Protein AF-A0A7C4AFI0-F1 (afdb_monomer)

Sequence (279 aa):
EKWFTTGGLVTHLEPVAQWHWVRAGLHGDWQYNREARSGARTGEPIDPARFVIREVARPVDEIALVIHVRRNACQRDWDAFVETYGVPAMFVIGPAGATAEVEEELAAQLEAVVGNSRGYLPYGTELVSVPVTARGVNPFRTYLKALDEQLVLAGTGGKLSVLAEPGVGQQAGLVHWQVWREIMQAEALLISEVMQEQFDAPLLAAEFPEQPVWAYFALCGREETDVGAVVEQATALSRAGYRIEAAQLSEKTGYRLAAAPAPGHTGGVGPEQPGTHQA

Radius of gyration: 38.91 Å; Cα contacts (8 Å, |Δi|>4): 223; chains: 1; bounding box: 74×29×156 Å

Structure (mmCIF, N/CA/C/O backbone):
data_AF-A0A7C4AFI0-F1
#
_entry.id   AF-A0A7C4AFI0-F1
#
loop_
_atom_site.group_PDB
_atom_site.id
_atom_site.type_symbol
_atom_site.label_atom_id
_atom_site.label_alt_id
_atom_site.label_comp_id
_atom_site.label_asym_id
_atom_site.label_entity_id
_atom_site.label_seq_id
_atom_site.pdbx_PDB_ins_code
_atom_site.Cartn_x
_atom_site.Cartn_y
_atom_site.Cartn_z
_atom_site.occupancy
_atom_site.B_iso_or_equiv
_atom_site.auth_seq_id
_atom_site.auth_comp_id
_atom_site.auth_asym_id
_atom_site.auth_atom_id
_atom_site.pdbx_PDB_model_num
ATOM 1 N N . GLU A 1 1 ? -19.590 -8.305 4.224 1.00 93.19 1 GLU A N 1
ATOM 2 C CA . GLU A 1 1 ? -21.038 -8.509 4.419 1.00 93.19 1 GLU A CA 1
ATOM 3 C C . GLU A 1 1 ? -21.271 -9.212 5.743 1.00 93.19 1 GLU A C 1
ATOM 5 O O . GLU A 1 1 ? -20.535 -10.136 6.060 1.00 93.19 1 GLU A O 1
ATOM 10 N N . LYS A 1 2 ? -22.264 -8.772 6.510 1.00 95.19 2 LYS A N 1
ATOM 11 C CA . LYS A 1 2 ? -22.692 -9.381 7.766 1.00 95.19 2 LYS A CA 1
ATOM 12 C C . LYS A 1 2 ? -23.730 -10.457 7.473 1.00 95.19 2 LYS A C 1
ATOM 14 O O . LYS A 1 2 ? -24.746 -10.187 6.830 1.00 95.19 2 LYS A O 1
ATOM 19 N N . TRP A 1 3 ? -23.474 -11.658 7.968 1.00 94.19 3 TRP A N 1
ATOM 20 C CA . TRP A 1 3 ? -24.398 -12.784 7.902 1.00 94.19 3 TRP A CA 1
ATOM 21 C C . TRP A 1 3 ? -25.060 -12.973 9.256 1.00 94.19 3 TRP A C 1
ATOM 23 O O . TRP A 1 3 ? -24.374 -12.989 10.274 1.00 94.19 3 TRP A O 1
ATOM 33 N N . PHE A 1 4 ? -26.383 -13.113 9.266 1.00 91.69 4 PHE A N 1
ATOM 34 C CA . PHE A 1 4 ? -27.177 -13.154 10.489 1.00 91.69 4 PHE A CA 1
ATOM 35 C C . PHE A 1 4 ? -27.797 -14.537 10.698 1.00 91.69 4 PHE A C 1
ATOM 37 O O . PHE A 1 4 ? -28.231 -15.192 9.749 1.00 91.69 4 PHE A O 1
ATOM 44 N N . THR A 1 5 ? -27.886 -14.961 11.955 1.00 89.69 5 THR A N 1
ATOM 45 C CA . THR A 1 5 ? -28.769 -16.056 12.374 1.00 89.69 5 THR A CA 1
ATOM 46 C C . THR A 1 5 ? -30.240 -15.666 12.218 1.00 89.69 5 THR A C 1
ATOM 48 O O . THR A 1 5 ? -30.587 -14.487 12.152 1.00 89.69 5 THR A O 1
ATOM 51 N N . THR A 1 6 ? -31.136 -16.654 12.298 1.00 83.50 6 THR A N 1
ATOM 52 C CA . THR A 1 6 ? -32.587 -16.427 12.421 1.00 83.50 6 THR A CA 1
ATOM 53 C C . THR A 1 6 ? -32.955 -15.547 13.627 1.00 83.50 6 THR A C 1
ATOM 55 O O . THR A 1 6 ? -33.996 -14.901 13.609 1.00 83.50 6 THR A O 1
ATOM 58 N N . GLY A 1 7 ? -32.107 -15.505 14.663 1.00 79.94 7 GLY A N 1
ATOM 59 C CA . GLY A 1 7 ? -32.281 -14.672 15.857 1.00 79.94 7 GLY A CA 1
ATOM 60 C C . GLY A 1 7 ? -31.675 -13.268 15.759 1.00 79.94 7 GLY A C 1
ATOM 61 O O . GLY A 1 7 ? -31.655 -12.567 16.761 1.00 79.94 7 GLY A O 1
ATOM 62 N N . GLY A 1 8 ? -31.153 -12.855 14.598 1.00 81.94 8 GLY A N 1
ATOM 63 C CA . GLY A 1 8 ? -30.614 -11.503 14.393 1.00 81.94 8 GLY A CA 1
ATOM 64 C C . GLY A 1 8 ? -29.171 -11.287 14.864 1.00 81.94 8 GLY A C 1
ATOM 65 O O . GLY A 1 8 ? -28.630 -10.203 14.673 1.00 81.94 8 GLY A O 1
ATOM 66 N N . LEU A 1 9 ? -28.507 -12.309 15.415 1.00 86.81 9 LEU A N 1
ATOM 67 C CA . LEU A 1 9 ? -27.081 -12.244 15.759 1.00 86.81 9 LEU A CA 1
ATOM 68 C C . LEU A 1 9 ? -26.200 -12.420 14.521 1.00 86.81 9 LEU A C 1
ATOM 70 O O . LEU A 1 9 ? -26.468 -13.312 13.713 1.00 86.81 9 LEU A O 1
ATOM 74 N N . VAL A 1 10 ? -25.127 -11.631 14.402 1.00 90.94 10 VAL A N 1
ATOM 75 C CA . VAL A 1 10 ? -24.133 -11.788 13.327 1.00 90.94 10 VAL A CA 1
ATOM 76 C C . VAL A 1 10 ? -23.256 -13.014 13.594 1.00 90.94 10 VAL A C 1
ATOM 78 O O . VAL A 1 10 ? -22.661 -13.132 14.661 1.00 90.94 10 VAL A O 1
ATOM 81 N N . THR A 1 11 ? -23.147 -13.921 12.624 1.00 92.94 11 THR A N 1
ATOM 82 C CA . THR A 1 11 ? -22.331 -15.146 12.718 1.00 92.94 11 THR A CA 1
ATOM 83 C C . THR A 1 11 ? -21.006 -15.051 11.989 1.00 92.94 11 THR A C 1
ATOM 85 O O . THR A 1 11 ? -20.066 -15.761 12.330 1.00 92.94 11 THR A O 1
ATOM 88 N N . HIS A 1 12 ? -20.958 -14.253 10.923 1.00 93.12 12 HIS A N 1
ATOM 89 C CA . HIS A 1 12 ? -19.836 -14.242 9.994 1.00 93.12 12 HIS A CA 1
ATOM 90 C C . HIS A 1 12 ? -19.747 -12.915 9.244 1.00 93.12 12 HIS A C 1
ATOM 92 O O . HIS A 1 12 ? -20.768 -12.299 8.919 1.00 93.12 12 HIS A O 1
ATOM 98 N N . LEU A 1 13 ? -18.513 -12.504 8.955 1.00 93.94 13 LEU A N 1
ATOM 99 C CA . LEU A 1 13 ? -18.198 -11.377 8.089 1.00 93.94 13 LEU A CA 1
ATOM 100 C C . LEU A 1 13 ? -17.550 -11.910 6.811 1.00 93.94 13 LEU A C 1
ATOM 102 O O . LEU A 1 13 ? -16.384 -12.290 6.814 1.00 93.94 13 LEU A O 1
ATOM 106 N N . GLU A 1 14 ? -18.305 -11.912 5.715 1.00 94.81 14 GLU A N 1
ATOM 107 C CA . GLU A 1 14 ? -17.817 -12.360 4.409 1.00 94.81 14 GLU A CA 1
ATOM 108 C C . GLU A 1 14 ? -17.155 -11.191 3.660 1.00 94.81 14 GLU A C 1
ATOM 110 O O . GLU A 1 14 ? -17.816 -10.163 3.438 1.00 94.81 14 GLU A O 1
ATOM 115 N N . PRO A 1 15 ? -15.875 -11.290 3.261 1.00 94.81 15 PRO A N 1
ATOM 116 C CA . PRO A 1 15 ? -15.246 -10.289 2.410 1.00 94.81 15 PRO A CA 1
ATOM 117 C C . PRO A 1 15 ? -15.942 -10.212 1.050 1.00 94.81 15 PRO A C 1
ATOM 119 O O . PRO A 1 15 ? -16.099 -11.209 0.354 1.00 94.81 15 PRO A O 1
ATOM 122 N N . VAL A 1 16 ? -16.327 -9.004 0.639 1.00 93.62 16 VAL A N 1
ATOM 123 C CA . VAL A 1 16 ? -16.917 -8.772 -0.685 1.00 93.62 16 VAL A CA 1
ATOM 124 C C . VAL A 1 16 ? -15.856 -8.155 -1.580 1.00 93.62 16 VAL A C 1
ATOM 126 O O . VAL A 1 16 ? -15.303 -7.104 -1.250 1.00 93.62 16 VAL A O 1
ATOM 129 N N . ALA A 1 17 ? -15.569 -8.799 -2.709 1.00 93.88 17 ALA A N 1
ATOM 130 C CA . ALA A 1 17 ? -14.544 -8.325 -3.628 1.00 93.88 17 ALA A CA 1
ATOM 131 C C . ALA A 1 17 ? -14.887 -6.944 -4.217 1.00 93.88 17 ALA A C 1
ATOM 133 O O . ALA A 1 17 ? -16.040 -6.658 -4.548 1.00 93.88 17 ALA A O 1
ATOM 134 N N . GLN A 1 18 ? -13.865 -6.098 -4.382 1.00 90.44 18 GLN A N 1
ATOM 135 C CA . GLN A 1 18 ? -14.035 -4.684 -4.734 1.00 90.44 18 GLN A CA 1
ATOM 136 C C . GLN A 1 18 ? -14.743 -4.449 -6.075 1.00 90.44 18 GLN A C 1
ATOM 138 O O . GLN A 1 18 ? -15.491 -3.488 -6.210 1.00 90.44 18 GLN A O 1
ATOM 143 N N . TRP A 1 19 ? -14.575 -5.346 -7.051 1.00 91.88 19 TRP A N 1
ATOM 144 C CA . TRP A 1 19 ? -15.207 -5.234 -8.373 1.00 91.88 19 TRP A CA 1
ATOM 145 C C . TRP A 1 19 ? -16.736 -5.408 -8.362 1.00 91.88 19 TRP A C 1
ATOM 147 O O . TRP A 1 19 ? -17.392 -5.134 -9.368 1.00 91.88 19 TRP A O 1
ATOM 157 N N . HIS A 1 20 ? -17.317 -5.845 -7.239 1.00 94.56 20 HIS A N 1
ATOM 158 C CA . HIS A 1 20 ? -18.765 -5.867 -7.039 1.00 94.56 20 HIS A CA 1
ATOM 159 C C . HIS A 1 20 ? -19.319 -4.556 -6.472 1.00 94.56 20 HIS A C 1
ATOM 161 O O . HIS A 1 20 ? -20.534 -4.419 -6.368 1.00 94.56 20 HIS A O 1
ATOM 167 N N . TRP A 1 21 ? -18.474 -3.586 -6.123 1.00 93.00 21 TRP A N 1
ATOM 168 C CA . TRP A 1 21 ? -18.912 -2.301 -5.587 1.00 93.00 21 TRP A CA 1
ATOM 169 C C . TRP A 1 21 ? -18.919 -1.224 -6.666 1.00 93.00 21 TRP A C 1
ATOM 171 O O . TRP A 1 21 ? -17.974 -1.070 -7.437 1.00 93.00 21 TRP A O 1
ATOM 181 N N . VAL A 1 22 ? -20.002 -0.456 -6.712 1.00 93.75 22 VAL A N 1
ATOM 182 C CA . VAL A 1 22 ? -20.157 0.706 -7.588 1.00 93.75 22 VAL A CA 1
ATOM 183 C C . VAL A 1 22 ? -20.882 1.807 -6.824 1.00 93.75 22 VAL A C 1
ATOM 185 O O . VAL A 1 22 ? -21.618 1.530 -5.883 1.00 93.75 22 VAL A O 1
ATOM 188 N N . ARG A 1 23 ? -20.684 3.064 -7.211 1.00 90.12 23 ARG A N 1
ATOM 189 C CA . ARG A 1 23 ? -21.444 4.194 -6.673 1.00 90.12 23 ARG A CA 1
ATOM 190 C C . ARG A 1 23 ? -21.718 5.230 -7.752 1.00 90.12 23 ARG A C 1
ATOM 192 O O . ARG A 1 23 ? -20.924 5.401 -8.681 1.00 90.12 23 ARG A O 1
ATOM 199 N N . ALA A 1 24 ? -22.832 5.939 -7.611 1.00 87.31 24 ALA A N 1
ATOM 200 C CA . ALA A 1 24 ? -23.194 7.016 -8.519 1.00 87.31 24 ALA A CA 1
ATOM 201 C C . ALA A 1 24 ? -22.343 8.269 -8.229 1.00 87.31 24 ALA A C 1
ATOM 203 O O . ALA A 1 24 ? -22.633 9.050 -7.327 1.00 87.31 24 ALA A O 1
ATOM 204 N N . GLY A 1 25 ? -21.278 8.478 -9.005 1.00 84.19 25 GLY A N 1
ATOM 205 C CA . GLY A 1 25 ? -20.380 9.627 -8.830 1.00 84.19 25 GLY A CA 1
ATOM 206 C C . GLY A 1 25 ? -19.434 9.494 -7.627 1.00 84.19 25 GLY A C 1
ATOM 207 O O . GLY A 1 25 ? -19.130 8.393 -7.178 1.00 84.19 25 GLY A O 1
ATOM 208 N N . LEU A 1 26 ? -18.909 10.618 -7.123 1.00 80.25 26 LEU A N 1
ATOM 209 C CA . LEU A 1 26 ? -17.912 10.615 -6.037 1.00 80.25 26 LEU A CA 1
ATOM 210 C C . LEU A 1 26 ? -18.532 10.559 -4.625 1.00 80.25 26 LEU A C 1
ATOM 212 O O . LEU A 1 26 ? -17.841 10.237 -3.668 1.00 80.25 26 LEU A O 1
ATOM 216 N N . HIS A 1 27 ? -19.817 10.874 -4.482 1.00 83.50 27 HIS A N 1
ATOM 217 C CA . HIS A 1 27 ? -20.481 10.976 -3.174 1.00 83.50 27 HIS A CA 1
ATOM 218 C C . HIS A 1 27 ? -21.853 10.293 -3.145 1.00 83.50 27 HIS A C 1
ATOM 220 O O . HIS A 1 27 ? -22.636 10.542 -2.237 1.00 83.50 27 HIS A O 1
ATOM 226 N N . GLY A 1 28 ? -22.179 9.492 -4.164 1.00 88.38 28 GLY A N 1
ATOM 227 C CA . GLY A 1 28 ? -23.406 8.700 -4.158 1.00 88.38 28 GLY A CA 1
ATOM 228 C C . GLY A 1 28 ? -23.283 7.474 -3.260 1.00 88.38 28 GLY A C 1
ATOM 229 O O . GLY A 1 28 ? -22.174 7.022 -2.967 1.00 88.38 28 GLY A O 1
ATOM 230 N N . ASP A 1 29 ? -24.433 6.919 -2.889 1.00 92.06 29 ASP A N 1
ATOM 231 C CA . ASP A 1 29 ? -24.513 5.713 -2.069 1.00 92.06 29 ASP A CA 1
ATOM 232 C C . ASP A 1 29 ? -23.855 4.509 -2.754 1.00 92.06 29 ASP A C 1
ATOM 234 O O . ASP A 1 29 ? -23.861 4.375 -3.987 1.00 92.06 29 ASP A O 1
ATOM 238 N N . TRP A 1 30 ? -23.317 3.605 -1.935 1.00 93.12 30 TRP A N 1
ATOM 239 C CA . TRP A 1 30 ? -22.793 2.332 -2.409 1.00 93.12 30 TRP A CA 1
ATOM 240 C C . TRP A 1 30 ? -23.907 1.448 -2.963 1.00 93.12 30 TRP A C 1
ATOM 242 O O . TRP A 1 30 ? -24.996 1.323 -2.406 1.00 93.12 30 TRP A O 1
ATOM 252 N N . GLN A 1 31 ? -23.605 0.812 -4.085 1.00 95.00 31 GLN A N 1
ATOM 253 C CA . GLN A 1 31 ? -24.487 -0.071 -4.826 1.00 95.00 31 GLN A CA 1
ATOM 254 C C . GLN A 1 31 ? -23.727 -1.344 -5.204 1.00 95.00 31 GLN A C 1
ATOM 256 O O . GLN A 1 31 ? -22.501 -1.353 -5.349 1.00 95.00 31 GLN A O 1
ATOM 261 N N . TYR A 1 32 ? -24.468 -2.430 -5.383 1.00 94.88 32 TYR A N 1
ATOM 262 C CA . TYR A 1 32 ? -23.935 -3.743 -5.695 1.00 94.88 32 TYR A CA 1
ATOM 263 C C . TYR A 1 32 ? -24.023 -4.040 -7.195 1.00 94.88 32 TYR A C 1
ATOM 265 O O . TYR A 1 32 ? -25.098 -4.089 -7.797 1.00 94.88 32 TYR A O 1
ATOM 273 N N . ASN A 1 33 ? -22.869 -4.264 -7.811 1.00 95.00 33 ASN A N 1
ATOM 274 C CA . ASN A 1 33 ? -22.701 -4.723 -9.182 1.00 95.00 33 ASN A CA 1
ATOM 275 C C . ASN A 1 33 ? -22.648 -6.259 -9.201 1.00 95.00 33 ASN A C 1
ATOM 277 O O . ASN A 1 33 ? -21.571 -6.864 -9.214 1.00 95.00 33 ASN A O 1
ATOM 281 N N . ARG A 1 34 ? -23.825 -6.901 -9.188 1.00 92.56 34 ARG A N 1
ATOM 282 C CA . ARG A 1 34 ? -23.956 -8.368 -9.092 1.00 92.56 34 ARG A CA 1
ATOM 283 C C . ARG A 1 34 ? -23.167 -9.122 -10.161 1.00 92.56 34 ARG A C 1
ATOM 285 O O . ARG A 1 34 ? -22.563 -10.146 -9.870 1.00 92.56 34 ARG A O 1
ATOM 292 N N . GLU A 1 35 ? -23.140 -8.601 -11.380 1.00 92.88 35 GLU A N 1
ATOM 293 C CA . GLU A 1 35 ? -22.465 -9.236 -12.515 1.00 92.88 35 GLU A CA 1
ATOM 294 C C . GLU A 1 35 ? -21.000 -8.801 -12.683 1.00 92.88 35 GLU A C 1
ATOM 296 O O . GLU A 1 35 ? -20.356 -9.214 -13.643 1.00 92.88 35 GLU A O 1
ATOM 301 N N . ALA A 1 36 ? -20.472 -7.952 -11.791 1.00 92.75 36 ALA A N 1
ATOM 302 C CA . ALA A 1 36 ? -19.120 -7.394 -11.886 1.00 92.75 36 ALA A CA 1
ATOM 303 C C . ALA A 1 36 ? -18.814 -6.767 -13.265 1.00 92.75 36 ALA A C 1
ATOM 305 O O . ALA A 1 36 ? -17.694 -6.850 -13.776 1.00 92.75 36 ALA A O 1
ATOM 306 N N . ARG A 1 37 ? -19.814 -6.134 -13.902 1.00 92.25 37 ARG A N 1
ATOM 307 C CA . ARG A 1 37 ? -19.634 -5.508 -15.220 1.00 92.25 37 ARG A CA 1
ATOM 308 C C . ARG A 1 37 ? -18.629 -4.366 -15.120 1.00 92.25 37 ARG A C 1
ATOM 310 O O . ARG A 1 37 ? -18.848 -3.412 -14.370 1.00 92.25 37 ARG A O 1
ATOM 317 N N . SER A 1 38 ? -17.562 -4.440 -15.909 1.00 90.25 38 SER A N 1
ATOM 318 C CA . SER A 1 38 ? -16.570 -3.368 -15.996 1.00 90.25 38 SER A CA 1
ATOM 319 C C . SER A 1 38 ? -17.202 -2.075 -16.525 1.00 90.25 38 SER A C 1
ATOM 321 O O . SER A 1 38 ? -18.030 -2.104 -17.436 1.00 90.25 38 SER A O 1
ATOM 323 N N . GLY A 1 39 ? -16.831 -0.934 -15.941 1.00 87.38 39 GLY A N 1
ATOM 324 C CA . GLY A 1 39 ? -17.343 0.384 -16.333 1.00 87.38 39 GLY A CA 1
ATOM 325 C C . GLY A 1 39 ? -18.784 0.685 -15.902 1.00 87.38 39 GLY A C 1
ATOM 326 O O . GLY A 1 39 ? -19.311 1.739 -16.267 1.00 87.38 39 GLY A O 1
ATOM 327 N N . ALA A 1 40 ? -19.425 -0.196 -15.125 1.00 90.19 40 ALA A N 1
ATOM 328 C CA . ALA A 1 40 ? -20.719 0.099 -14.521 1.00 90.19 40 ALA A CA 1
ATOM 329 C C . ALA A 1 40 ? -20.622 1.351 -13.633 1.00 90.19 40 ALA A C 1
ATOM 331 O O . ALA A 1 40 ? -19.677 1.508 -12.862 1.00 90.19 40 ALA A O 1
ATOM 332 N N . ARG A 1 41 ? -21.605 2.253 -13.752 1.00 89.12 41 ARG A N 1
ATOM 333 C CA . ARG A 1 41 ? -21.691 3.500 -12.962 1.00 89.12 41 ARG A CA 1
ATOM 334 C C . ARG A 1 41 ? -22.785 3.474 -11.898 1.00 89.12 41 ARG A C 1
ATOM 336 O O . ARG A 1 41 ? -22.852 4.375 -11.071 1.00 89.12 41 ARG A O 1
ATOM 343 N N . THR A 1 42 ? -23.644 2.465 -11.952 1.00 91.38 42 THR A N 1
ATOM 344 C CA . THR A 1 42 ? -24.754 2.235 -11.028 1.00 91.38 42 THR A CA 1
ATOM 345 C C . THR A 1 42 ? -24.973 0.733 -10.874 1.00 91.38 42 THR A C 1
ATOM 347 O O . THR A 1 42 ? -24.637 -0.034 -11.780 1.00 91.38 42 THR A O 1
ATOM 350 N N . GLY A 1 43 ? -25.564 0.319 -9.761 1.00 93.38 43 GLY A N 1
ATOM 351 C CA . GLY A 1 43 ? -25.899 -1.065 -9.439 1.00 93.38 43 GLY A CA 1
ATOM 352 C C . GLY A 1 43 ? -27.177 -1.164 -8.608 1.00 93.38 43 GLY A C 1
ATOM 353 O O . GLY A 1 43 ? -27.973 -0.227 -8.548 1.00 93.38 43 GLY A O 1
ATOM 354 N N . GLU A 1 44 ? -27.371 -2.309 -7.965 1.00 94.69 44 GLU A N 1
ATOM 355 C CA . GLU A 1 44 ? -28.494 -2.545 -7.055 1.00 94.69 44 GLU A CA 1
ATOM 356 C C . GLU A 1 44 ? -28.262 -1.800 -5.726 1.00 94.69 44 GLU A C 1
ATOM 358 O O . GLU A 1 44 ? -27.160 -1.884 -5.182 1.00 94.69 44 GLU A O 1
ATOM 363 N N . PRO A 1 45 ? -29.250 -1.078 -5.168 1.00 94.94 45 PRO A N 1
ATOM 364 C CA . PRO A 1 45 ? -29.122 -0.492 -3.835 1.00 94.94 45 PRO A CA 1
ATOM 365 C C . PRO A 1 45 ? -28.827 -1.560 -2.777 1.00 94.94 45 PRO A C 1
ATOM 367 O O . PRO A 1 45 ? -29.376 -2.662 -2.834 1.00 94.94 45 PRO A O 1
ATOM 370 N N . ILE A 1 46 ? -27.986 -1.224 -1.802 1.00 94.31 46 ILE A N 1
ATOM 371 C CA . ILE A 1 46 ? -27.689 -2.091 -0.657 1.00 94.31 46 ILE A CA 1
ATOM 372 C C . ILE A 1 46 ? -28.308 -1.533 0.619 1.00 94.31 46 ILE A C 1
ATOM 374 O O . ILE A 1 46 ? -28.577 -0.340 0.715 1.00 94.31 46 ILE A O 1
ATOM 378 N N . ASP A 1 47 ? -28.469 -2.396 1.618 1.00 93.00 47 ASP A N 1
ATOM 379 C CA . ASP A 1 47 ? -28.694 -1.980 3.000 1.00 93.00 47 ASP A CA 1
ATOM 380 C C . ASP A 1 47 ? -27.337 -1.821 3.711 1.00 93.00 47 ASP A C 1
ATOM 382 O O . ASP A 1 47 ? -26.680 -2.837 3.964 1.00 93.00 47 ASP A O 1
ATOM 386 N N . PRO A 1 48 ? -26.898 -0.593 4.053 1.00 90.19 48 PRO A N 1
ATOM 387 C CA . PRO A 1 48 ? -25.619 -0.367 4.722 1.00 90.19 48 PRO A CA 1
ATOM 388 C C . PRO A 1 48 ? -25.490 -1.110 6.055 1.00 90.19 48 PRO A C 1
ATOM 390 O O . PRO A 1 48 ? -24.387 -1.515 6.419 1.00 90.19 48 PRO A O 1
ATOM 393 N N . ALA A 1 49 ? -26.598 -1.375 6.759 1.00 91.12 49 ALA A N 1
ATOM 394 C CA . ALA A 1 49 ? -26.570 -2.087 8.035 1.00 91.12 49 ALA A CA 1
ATOM 395 C C . ALA A 1 49 ? -26.040 -3.522 7.887 1.00 91.12 49 ALA A C 1
ATOM 397 O O . ALA A 1 49 ? -25.467 -4.069 8.833 1.00 91.12 49 ALA A O 1
ATOM 398 N N . ARG A 1 50 ? -26.151 -4.117 6.691 1.00 93.06 50 ARG A N 1
ATOM 399 C CA . ARG A 1 50 ? -25.617 -5.446 6.365 1.00 93.06 50 ARG A CA 1
ATOM 400 C C . ARG A 1 50 ? -24.140 -5.451 5.993 1.00 93.06 50 ARG A C 1
ATOM 402 O O . ARG A 1 50 ? -23.589 -6.521 5.743 1.00 93.06 50 ARG A O 1
ATOM 409 N N . PHE A 1 51 ? -23.468 -4.308 5.948 1.00 94.69 51 PHE A N 1
ATOM 410 C CA . PHE A 1 51 ? -22.070 -4.235 5.543 1.00 94.69 51 PHE A CA 1
ATOM 411 C C . PHE A 1 51 ? -21.225 -3.521 6.590 1.00 94.69 51 PHE A C 1
ATOM 413 O O . PHE A 1 51 ? -21.721 -2.826 7.470 1.00 94.69 51 PHE A O 1
ATOM 420 N N . VAL A 1 52 ? -19.927 -3.789 6.518 1.00 95.00 52 VAL A N 1
ATOM 421 C CA . VAL A 1 52 ? -18.897 -2.961 7.133 1.00 95.00 52 VAL A CA 1
ATOM 422 C C . VAL A 1 52 ? -18.105 -2.418 5.956 1.00 95.00 52 VAL A C 1
ATOM 424 O O . VAL A 1 52 ? -17.561 -3.201 5.173 1.00 95.00 52 VAL A O 1
ATOM 427 N N . ILE A 1 53 ? -18.131 -1.105 5.776 1.00 93.69 53 ILE A N 1
ATOM 428 C CA . ILE A 1 53 ? -17.571 -0.412 4.622 1.00 93.69 53 ILE A CA 1
ATOM 429 C C . ILE A 1 53 ? -16.496 0.538 5.129 1.00 93.69 53 ILE A C 1
ATOM 431 O O . ILE A 1 53 ? -16.774 1.487 5.859 1.00 93.69 53 ILE A O 1
ATOM 435 N N . ARG A 1 54 ? -15.255 0.281 4.711 1.00 92.06 54 ARG A N 1
ATOM 436 C CA . ARG A 1 54 ? -14.133 1.192 4.919 1.00 92.06 54 ARG A CA 1
ATOM 437 C C . ARG A 1 54 ? -13.883 1.968 3.636 1.00 92.06 54 ARG A C 1
ATOM 439 O O . ARG A 1 54 ? -13.448 1.392 2.640 1.00 92.06 54 ARG A O 1
ATOM 446 N N . GLU A 1 55 ? -14.096 3.275 3.683 1.00 90.00 55 GLU A N 1
ATOM 447 C CA . GLU A 1 55 ? -13.698 4.167 2.600 1.00 90.00 55 GLU A CA 1
ATOM 448 C C . GLU A 1 55 ? -12.263 4.653 2.797 1.00 90.00 55 GLU A C 1
ATOM 450 O O . GLU A 1 55 ? -11.865 5.068 3.885 1.00 90.00 55 GLU A O 1
ATOM 455 N N . VAL A 1 56 ? -11.474 4.614 1.724 1.00 88.19 56 VAL A N 1
ATOM 456 C CA . VAL A 1 56 ? -10.102 5.126 1.707 1.00 88.19 56 VAL A CA 1
ATOM 457 C C . VAL A 1 56 ? -10.057 6.278 0.715 1.00 88.19 56 VAL A C 1
ATOM 459 O O . VAL A 1 56 ? -10.128 6.067 -0.491 1.00 88.19 56 VAL A O 1
ATOM 462 N N . ALA A 1 57 ? -9.950 7.508 1.220 1.00 82.25 57 ALA A N 1
ATOM 463 C CA . ALA A 1 57 ? -10.031 8.711 0.389 1.00 82.25 57 ALA A CA 1
ATOM 464 C C . ALA A 1 57 ? -8.887 8.837 -0.634 1.00 82.25 57 ALA A C 1
ATOM 466 O O . ALA A 1 57 ? -9.055 9.475 -1.667 1.00 82.25 57 ALA A O 1
ATOM 467 N N . ARG A 1 58 ? -7.715 8.269 -0.326 1.00 83.44 58 ARG A N 1
ATOM 468 C CA . ARG A 1 58 ? -6.509 8.313 -1.166 1.00 83.44 58 ARG A CA 1
ATOM 469 C C . ARG A 1 58 ? -5.859 6.929 -1.199 1.00 83.44 58 ARG A C 1
ATOM 471 O O . ARG A 1 58 ? -4.921 6.692 -0.436 1.00 83.44 58 ARG A O 1
ATOM 478 N N . PRO A 1 59 ? -6.394 5.987 -1.991 1.00 86.94 59 PRO A N 1
ATOM 479 C CA . PRO A 1 59 ? -5.823 4.653 -2.086 1.00 86.94 59 PRO A CA 1
ATOM 480 C C . PRO A 1 59 ? -4.451 4.717 -2.763 1.00 86.94 59 PRO A C 1
ATOM 482 O O . PRO A 1 59 ? -4.248 5.465 -3.720 1.00 86.94 59 PRO A O 1
ATOM 485 N N . VAL A 1 60 ? -3.510 3.898 -2.290 1.00 88.31 60 VAL A N 1
ATOM 486 C CA . VAL A 1 60 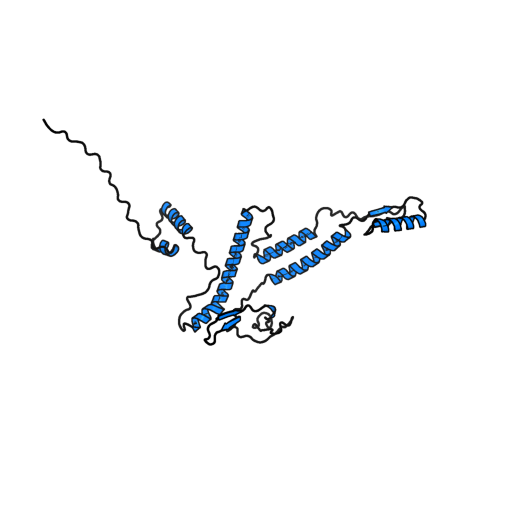? -2.158 3.821 -2.872 1.00 88.31 60 VAL A CA 1
ATOM 487 C C . VAL A 1 60 ? -2.193 3.436 -4.355 1.00 88.31 60 VAL A C 1
ATOM 489 O O . VAL A 1 60 ? -1.346 3.884 -5.127 1.00 88.31 60 VAL A O 1
ATOM 492 N N . ASP A 1 61 ? -3.217 2.684 -4.766 1.00 89.31 61 ASP A N 1
ATOM 493 C CA . ASP A 1 61 ? -3.417 2.211 -6.136 1.00 89.31 61 ASP A CA 1
ATOM 494 C C . ASP A 1 61 ? -3.525 3.349 -7.159 1.00 89.31 61 ASP A C 1
ATOM 496 O O . ASP A 1 61 ? -3.057 3.197 -8.287 1.00 89.31 61 ASP A O 1
ATOM 500 N N . GLU A 1 62 ? -4.073 4.510 -6.777 1.00 89.38 62 GLU A N 1
ATOM 501 C CA . GLU A 1 62 ? -4.178 5.675 -7.668 1.00 89.38 62 GLU A CA 1
ATOM 502 C C . GLU A 1 62 ? -2.787 6.174 -8.088 1.00 89.38 62 GLU A C 1
ATOM 504 O O . GLU A 1 62 ? -2.512 6.402 -9.269 1.00 89.38 62 GLU A O 1
ATOM 509 N N . ILE A 1 63 ? -1.874 6.275 -7.120 1.00 90.56 63 ILE A N 1
ATOM 510 C CA . ILE A 1 63 ? -0.487 6.688 -7.353 1.00 90.56 63 ILE A CA 1
ATOM 511 C C . ILE A 1 63 ? 0.289 5.553 -8.029 1.00 90.56 63 ILE A C 1
ATOM 513 O O . ILE A 1 63 ? 1.037 5.787 -8.985 1.00 90.56 63 ILE A O 1
ATOM 517 N N . ALA A 1 64 ? 0.088 4.316 -7.567 1.00 93.19 64 ALA A N 1
ATOM 518 C CA . ALA A 1 64 ? 0.771 3.140 -8.087 1.00 93.19 64 ALA A CA 1
ATOM 519 C C . ALA A 1 64 ? 0.464 2.908 -9.572 1.00 93.19 64 ALA A C 1
ATOM 521 O O . ALA A 1 64 ? 1.369 2.552 -10.324 1.00 93.19 64 ALA A O 1
ATOM 522 N N . LEU A 1 65 ? -0.764 3.180 -10.026 1.00 93.88 65 LEU A N 1
ATOM 523 C CA . LEU A 1 65 ? -1.150 3.070 -11.432 1.00 93.88 65 LEU A CA 1
ATOM 524 C C . LEU A 1 65 ? -0.327 4.008 -12.326 1.00 93.88 65 LEU A C 1
ATOM 526 O O . LEU A 1 65 ? 0.207 3.583 -13.352 1.00 93.88 65 LEU A O 1
ATOM 530 N N . VAL A 1 66 ? -0.182 5.277 -11.931 1.00 94.19 66 VAL A N 1
ATOM 531 C CA . VAL A 1 66 ? 0.603 6.264 -12.692 1.00 94.19 66 VAL A CA 1
ATOM 532 C C . VAL A 1 66 ? 2.075 5.858 -12.749 1.00 94.19 66 VAL A C 1
ATOM 534 O O . VAL A 1 66 ? 2.702 5.930 -13.811 1.00 94.19 66 VAL A O 1
ATOM 537 N N . ILE A 1 67 ? 2.625 5.400 -11.622 1.00 95.00 67 ILE A N 1
ATOM 538 C CA . ILE A 1 67 ? 4.001 4.899 -11.542 1.00 95.00 67 ILE A CA 1
ATOM 539 C C . ILE A 1 67 ? 4.175 3.668 -12.437 1.00 95.00 67 ILE A C 1
ATOM 541 O O . ILE A 1 67 ? 5.134 3.605 -13.203 1.00 95.00 67 ILE A O 1
ATOM 545 N N . HIS A 1 68 ? 3.230 2.728 -12.408 1.00 94.75 68 HIS A N 1
ATOM 546 C CA . HIS A 1 68 ? 3.265 1.506 -13.207 1.00 94.75 68 HIS A CA 1
ATOM 547 C C . HIS A 1 68 ? 3.304 1.800 -14.711 1.00 94.75 68 HIS A C 1
ATOM 549 O O . HIS A 1 68 ? 4.148 1.256 -15.424 1.00 94.75 68 HIS A O 1
ATOM 555 N N . VAL A 1 69 ? 2.454 2.712 -15.196 1.00 95.88 69 VAL A N 1
ATOM 556 C CA . VAL A 1 69 ? 2.447 3.120 -16.612 1.00 95.88 69 VAL A CA 1
ATOM 557 C C . VAL A 1 69 ? 3.796 3.721 -17.020 1.00 95.88 69 VAL A C 1
ATOM 559 O O . VAL A 1 69 ? 4.352 3.344 -18.053 1.00 95.88 69 VAL A O 1
ATOM 562 N N . ARG A 1 70 ? 4.362 4.612 -16.196 1.00 95.19 70 ARG A N 1
ATOM 563 C CA . ARG A 1 70 ? 5.680 5.224 -16.451 1.00 95.19 70 ARG A CA 1
ATOM 564 C C . ARG A 1 70 ? 6.805 4.193 -16.444 1.00 95.19 70 ARG A C 1
ATOM 566 O O . ARG A 1 70 ? 7.687 4.246 -17.296 1.00 95.19 70 ARG A O 1
ATOM 573 N N . ARG A 1 71 ? 6.755 3.248 -15.505 1.00 94.19 71 ARG A N 1
ATOM 574 C CA . ARG A 1 71 ? 7.734 2.167 -15.361 1.00 94.19 71 ARG A CA 1
ATOM 575 C C . ARG A 1 71 ? 7.732 1.260 -16.585 1.00 94.19 71 ARG A C 1
ATOM 577 O O . ARG A 1 71 ? 8.796 1.008 -17.133 1.00 94.19 71 ARG A O 1
ATOM 584 N N . ASN A 1 72 ? 6.556 0.843 -17.056 1.00 94.44 72 ASN A N 1
ATOM 585 C CA . ASN A 1 72 ? 6.432 0.010 -18.255 1.00 94.44 72 ASN A CA 1
ATOM 586 C C . ASN A 1 72 ? 6.955 0.722 -19.508 1.00 94.44 72 ASN A C 1
ATOM 588 O O . ASN A 1 72 ? 7.665 0.111 -20.303 1.00 94.44 72 ASN A O 1
ATOM 592 N N . ALA A 1 73 ? 6.640 2.011 -19.675 1.00 93.38 73 ALA A N 1
ATOM 593 C CA . ALA A 1 73 ? 7.158 2.799 -20.792 1.00 93.38 73 ALA A CA 1
ATOM 594 C C . ALA A 1 73 ? 8.692 2.908 -20.741 1.00 93.38 73 ALA A C 1
ATOM 596 O O . ALA A 1 73 ? 9.359 2.609 -21.726 1.00 93.38 73 ALA A O 1
ATOM 597 N N . CYS A 1 74 ? 9.248 3.245 -19.572 1.00 93.88 74 CYS A N 1
ATOM 598 C CA . CYS A 1 74 ? 10.695 3.318 -19.371 1.00 93.88 74 CYS A CA 1
ATOM 599 C C . CYS A 1 74 ? 11.384 1.970 -19.618 1.00 93.88 74 CYS A C 1
ATOM 601 O O . CYS A 1 74 ? 12.428 1.935 -20.259 1.00 93.88 74 CYS A O 1
ATOM 603 N N . GLN A 1 75 ? 10.800 0.864 -19.147 1.00 92.12 75 GLN A N 1
ATOM 604 C CA . GLN A 1 75 ? 11.351 -0.475 -19.350 1.00 92.12 75 GLN A CA 1
ATOM 605 C C . GLN A 1 75 ? 11.399 -0.837 -20.835 1.00 92.12 75 GLN A C 1
ATOM 607 O O . GLN A 1 75 ? 12.432 -1.284 -21.314 1.00 92.12 75 GLN A O 1
ATOM 612 N N . ARG A 1 76 ? 10.320 -0.582 -21.581 1.00 91.06 76 ARG A N 1
ATOM 613 C CA . ARG A 1 76 ? 10.290 -0.822 -23.029 1.00 91.06 76 ARG A CA 1
ATOM 614 C C . ARG A 1 76 ? 11.360 -0.007 -23.759 1.00 91.06 76 ARG A C 1
ATOM 616 O O . ARG A 1 76 ? 12.049 -0.531 -24.628 1.00 91.06 76 ARG A O 1
ATOM 623 N N . ASP A 1 77 ? 11.494 1.271 -23.415 1.00 88.81 77 ASP A N 1
ATOM 624 C CA . ASP A 1 77 ? 12.481 2.149 -24.046 1.00 88.81 77 ASP A CA 1
ATOM 625 C C . ASP A 1 77 ? 13.918 1.751 -23.644 1.00 88.81 77 ASP A C 1
ATOM 627 O O . ASP A 1 77 ? 14.844 1.853 -24.449 1.00 88.81 77 ASP A O 1
ATOM 631 N N . TRP A 1 78 ? 14.099 1.230 -22.425 1.00 89.50 78 TRP A N 1
ATOM 632 C CA . TRP A 1 78 ? 15.353 0.641 -21.963 1.00 89.50 78 TRP A CA 1
ATOM 633 C C . TRP A 1 78 ? 15.719 -0.622 -22.745 1.00 89.50 78 TRP A C 1
ATOM 635 O O . TRP A 1 78 ? 16.859 -0.747 -23.189 1.00 89.50 78 TRP A O 1
ATOM 645 N N . ASP A 1 79 ? 14.765 -1.525 -22.965 1.00 88.50 79 ASP A N 1
ATOM 646 C CA . ASP A 1 79 ? 14.986 -2.749 -23.736 1.00 88.50 79 ASP A CA 1
ATOM 647 C C . ASP A 1 79 ? 15.394 -2.410 -25.184 1.00 88.50 79 ASP A C 1
ATOM 649 O O . ASP A 1 79 ? 16.395 -2.928 -25.680 1.00 88.50 79 ASP A O 1
ATOM 653 N N . ALA A 1 80 ? 14.717 -1.444 -25.820 1.00 85.94 80 ALA A N 1
ATOM 654 C CA . ALA A 1 80 ? 15.068 -0.952 -27.157 1.00 85.94 80 ALA A CA 1
ATOM 655 C C . ALA A 1 80 ? 16.456 -0.282 -27.207 1.00 85.94 80 ALA A C 1
ATOM 657 O O . ALA A 1 80 ? 17.207 -0.439 -28.177 1.00 85.94 80 ALA A O 1
ATOM 658 N N . PHE A 1 81 ? 16.826 0.456 -26.155 1.00 83.62 81 PHE A N 1
ATOM 659 C CA . PHE A 1 81 ? 18.163 1.031 -26.024 1.00 83.62 81 PHE A CA 1
ATOM 660 C C . PHE A 1 81 ? 19.235 -0.063 -25.930 1.00 83.62 81 PHE A C 1
ATOM 662 O O . PHE A 1 81 ? 20.263 0.027 -26.605 1.00 83.62 81 PHE A O 1
ATOM 669 N N . VAL A 1 82 ? 19.003 -1.100 -25.120 1.00 82.69 82 VAL A N 1
ATOM 670 C CA . VAL A 1 82 ? 19.925 -2.235 -24.973 1.00 82.69 82 VAL A CA 1
ATOM 671 C C . VAL A 1 82 ? 20.045 -3.019 -26.281 1.00 82.69 82 VAL A C 1
ATOM 673 O O . VAL A 1 82 ? 21.152 -3.402 -26.645 1.00 82.69 82 VAL A O 1
ATOM 676 N N . GLU A 1 83 ? 18.957 -3.204 -27.024 1.00 80.25 83 GLU A N 1
ATOM 677 C CA . GLU A 1 83 ? 18.989 -3.842 -28.343 1.00 80.25 83 GLU A CA 1
ATOM 678 C C . GLU A 1 83 ? 19.818 -3.034 -29.355 1.00 80.25 83 GLU A C 1
ATOM 680 O O . GLU A 1 83 ? 20.684 -3.581 -30.036 1.00 80.25 83 GLU A O 1
ATOM 685 N N . THR A 1 84 ? 19.606 -1.718 -29.411 1.00 76.31 84 THR A N 1
ATOM 686 C CA . THR A 1 84 ? 20.241 -0.842 -30.410 1.00 76.31 84 THR A CA 1
ATOM 687 C C . THR A 1 84 ? 21.716 -0.570 -30.106 1.00 76.31 84 THR A C 1
ATOM 689 O O . THR A 1 84 ? 22.551 -0.558 -31.009 1.00 76.31 84 THR A O 1
ATOM 692 N N . TYR A 1 85 ? 22.044 -0.309 -28.839 1.00 74.00 85 TYR A N 1
ATOM 693 C CA . TYR A 1 85 ? 23.367 0.176 -28.424 1.00 74.00 85 TYR A CA 1
ATOM 694 C C . TYR A 1 85 ? 24.139 -0.809 -27.546 1.00 74.00 85 TYR A C 1
ATOM 696 O O . TYR A 1 85 ? 25.339 -0.625 -27.338 1.00 74.00 85 TYR A O 1
ATOM 704 N N . GLY A 1 86 ? 23.483 -1.837 -27.005 1.00 70.31 86 GLY A N 1
ATOM 705 C CA . GLY A 1 86 ? 24.136 -2.848 -26.173 1.00 70.31 86 GLY A CA 1
ATOM 706 C C . GLY A 1 86 ? 25.013 -3.805 -26.977 1.00 70.31 86 GLY A C 1
ATOM 707 O O . GLY A 1 86 ? 25.979 -4.342 -26.434 1.00 70.31 86 GLY A O 1
ATOM 708 N N . VAL A 1 87 ? 24.734 -3.974 -28.273 1.00 71.12 87 VAL A N 1
ATOM 709 C CA . VAL A 1 87 ? 25.579 -4.729 -29.203 1.00 71.12 87 VAL A CA 1
ATOM 710 C C . VAL A 1 87 ? 26.339 -3.746 -30.096 1.00 71.12 87 VAL A C 1
ATOM 712 O O . VAL A 1 87 ? 25.722 -3.060 -30.908 1.00 71.12 87 VAL A O 1
ATOM 715 N N . PRO A 1 88 ? 27.678 -3.662 -29.995 1.00 68.25 88 PRO A N 1
ATOM 716 C CA . PRO A 1 88 ? 28.458 -2.816 -30.888 1.00 68.25 88 PRO A CA 1
ATOM 717 C C . PRO A 1 88 ? 28.279 -3.247 -32.348 1.00 68.25 88 PRO A C 1
ATOM 719 O O . PRO A 1 88 ? 28.520 -4.414 -32.689 1.00 68.25 88 PRO A O 1
ATOM 722 N N . ALA A 1 89 ? 27.908 -2.295 -33.207 1.00 68.12 89 ALA A N 1
ATOM 723 C CA . ALA A 1 89 ? 27.956 -2.479 -34.651 1.00 68.12 89 ALA A CA 1
ATOM 724 C C . ALA A 1 89 ? 29.417 -2.665 -35.085 1.00 68.12 89 ALA A C 1
ATOM 726 O O . ALA A 1 89 ? 30.303 -1.919 -34.661 1.00 68.12 89 ALA A O 1
ATOM 727 N N . MET A 1 90 ? 29.675 -3.673 -35.915 1.00 67.69 90 MET A N 1
ATOM 728 C CA . MET A 1 90 ? 30.995 -3.929 -36.491 1.00 67.69 90 MET A CA 1
ATOM 729 C C . MET A 1 90 ? 30.895 -3.841 -38.006 1.00 67.69 90 MET A C 1
ATOM 731 O O . MET A 1 90 ? 30.048 -4.493 -38.612 1.00 67.69 90 MET A O 1
ATOM 735 N N . PHE A 1 91 ? 31.778 -3.050 -38.602 1.00 74.25 91 PHE A N 1
ATOM 736 C CA . PHE A 1 91 ? 31.869 -2.891 -40.046 1.00 74.25 91 PHE A CA 1
ATOM 737 C C . PHE A 1 91 ? 33.253 -3.308 -40.514 1.00 74.25 91 PHE A C 1
ATOM 739 O O . PHE A 1 91 ? 34.251 -2.995 -39.860 1.00 74.25 91 PHE A O 1
ATOM 746 N N . VAL A 1 92 ? 33.307 -4.001 -41.646 1.00 74.25 92 VAL A N 1
ATOM 747 C CA . VAL A 1 92 ? 34.562 -4.349 -42.316 1.00 74.25 92 VAL A CA 1
ATOM 748 C C . VAL A 1 92 ? 34.653 -3.549 -43.605 1.00 74.25 92 VAL A C 1
ATOM 750 O O . VAL A 1 92 ? 33.717 -3.541 -44.401 1.00 74.25 92 VAL A O 1
ATOM 753 N N . ILE A 1 93 ? 35.777 -2.856 -43.783 1.00 81.19 93 ILE A N 1
ATOM 754 C CA . ILE A 1 93 ? 36.068 -2.096 -44.999 1.00 81.19 93 ILE A CA 1
ATOM 755 C C . ILE A 1 93 ? 36.786 -3.021 -45.981 1.00 81.19 93 ILE A C 1
ATOM 757 O O . ILE A 1 93 ? 37.769 -3.673 -45.620 1.00 81.19 93 ILE A O 1
ATOM 761 N N . GLY A 1 94 ? 36.286 -3.059 -47.214 1.00 80.62 94 GLY A N 1
ATOM 762 C CA . GLY A 1 94 ? 36.835 -3.841 -48.313 1.00 80.62 94 GLY A CA 1
ATOM 763 C C . GLY A 1 94 ? 38.277 -3.483 -48.688 1.00 80.62 94 GLY A C 1
ATOM 764 O O . GLY A 1 94 ? 38.731 -2.365 -48.430 1.00 80.62 94 GLY A O 1
ATOM 765 N N . PRO A 1 95 ? 39.021 -4.406 -49.317 1.00 80.81 95 PRO A N 1
ATOM 766 C CA . PRO A 1 95 ? 40.370 -4.136 -49.799 1.00 80.81 95 PRO A CA 1
ATOM 767 C C . PRO A 1 95 ? 40.373 -3.188 -51.010 1.00 80.81 95 PRO A C 1
ATOM 769 O O . PRO A 1 95 ? 39.460 -3.184 -51.834 1.00 80.81 95 PRO A O 1
ATOM 772 N N . ALA A 1 96 ? 41.440 -2.394 -51.142 1.00 80.50 96 ALA A N 1
ATOM 773 C CA . ALA A 1 96 ? 41.605 -1.459 -52.253 1.00 80.50 96 ALA A CA 1
ATOM 774 C C . ALA A 1 96 ? 41.647 -2.186 -53.607 1.00 80.50 96 ALA A C 1
ATOM 776 O O . ALA A 1 96 ? 42.463 -3.087 -53.799 1.00 80.50 96 ALA A O 1
ATOM 777 N N . GLY A 1 97 ? 40.811 -1.757 -54.557 1.00 79.31 97 GLY A N 1
ATOM 778 C CA . GLY A 1 97 ? 40.777 -2.319 -55.913 1.00 79.31 97 GLY A CA 1
ATOM 779 C C . GLY A 1 97 ? 40.000 -3.634 -56.054 1.00 79.31 97 GLY A C 1
ATOM 780 O O . GLY A 1 97 ? 40.185 -4.322 -57.056 1.00 79.31 97 GLY A O 1
ATOM 781 N N . ALA A 1 98 ? 39.153 -3.988 -55.080 1.00 80.50 98 ALA A N 1
ATOM 782 C CA . ALA A 1 98 ? 38.225 -5.111 -55.205 1.00 80.50 98 ALA A CA 1
ATOM 783 C C . ALA A 1 98 ? 37.247 -4.912 -56.379 1.00 80.50 98 ALA A C 1
ATOM 785 O O . ALA A 1 98 ? 36.792 -3.800 -56.651 1.00 80.50 98 ALA A O 1
ATOM 786 N N . THR A 1 99 ? 36.922 -5.998 -57.082 1.00 82.31 99 THR A N 1
ATOM 787 C CA . THR A 1 99 ? 35.856 -6.015 -58.093 1.00 82.31 99 THR A CA 1
ATOM 788 C C . THR A 1 99 ? 34.491 -6.142 -57.418 1.00 82.31 99 THR A C 1
ATOM 790 O O . THR A 1 99 ? 34.393 -6.711 -56.334 1.00 82.31 99 THR A O 1
ATOM 793 N N . ALA A 1 100 ? 33.425 -5.673 -58.077 1.00 81.69 100 ALA A N 1
ATOM 794 C CA . ALA A 1 100 ? 32.064 -5.711 -57.526 1.00 81.69 100 ALA A CA 1
ATOM 795 C C . ALA A 1 100 ? 31.622 -7.121 -57.078 1.00 81.69 100 ALA A C 1
ATOM 797 O O . ALA A 1 100 ? 31.007 -7.267 -56.029 1.00 81.69 100 ALA A O 1
ATOM 798 N N . GLU A 1 101 ? 32.005 -8.161 -57.825 1.00 83.44 101 GLU A N 1
ATOM 799 C CA . GLU A 1 101 ? 31.718 -9.564 -57.480 1.00 83.44 101 GLU A CA 1
ATOM 800 C C . GLU A 1 101 ? 32.414 -10.011 -56.183 1.00 83.44 101 GLU A C 1
ATOM 802 O O . GLU A 1 101 ? 31.829 -10.735 -55.383 1.00 83.44 101 GLU A O 1
ATOM 807 N N . VAL A 1 102 ? 33.644 -9.544 -55.937 1.00 81.50 102 VAL A N 1
ATOM 808 C CA . VAL A 1 102 ? 34.400 -9.859 -54.712 1.00 81.50 102 VAL A CA 1
ATOM 809 C C . VAL A 1 102 ? 33.837 -9.090 -53.519 1.00 81.50 102 VAL A C 1
ATOM 811 O O . VAL A 1 102 ? 33.796 -9.617 -52.410 1.00 81.50 102 VAL A O 1
ATOM 814 N N . GLU A 1 103 ? 33.372 -7.858 -53.730 1.00 83.62 103 GLU A N 1
ATOM 815 C CA . GLU A 1 103 ? 32.688 -7.089 -52.687 1.00 83.62 103 GLU A CA 1
ATOM 816 C C . GLU A 1 103 ? 31.372 -7.752 -52.258 1.00 83.62 103 GLU A C 1
ATOM 818 O O . GLU A 1 103 ? 31.092 -7.840 -51.062 1.00 83.62 103 GLU A O 1
ATOM 823 N N . GLU A 1 104 ? 30.590 -8.263 -53.213 1.00 83.69 104 GLU A N 1
ATOM 824 C CA . GLU A 1 104 ? 29.337 -8.973 -52.943 1.00 83.69 104 GLU A CA 1
ATOM 825 C C . GLU A 1 104 ? 29.578 -10.312 -52.226 1.00 83.69 104 GLU A C 1
ATOM 827 O O . GLU A 1 104 ? 28.885 -10.627 -51.256 1.00 83.69 104 GLU A O 1
ATOM 832 N N . GLU A 1 105 ? 30.609 -11.065 -52.628 1.00 83.19 105 GLU A N 1
ATOM 833 C CA . GLU A 1 105 ? 31.003 -12.304 -51.948 1.00 83.19 105 GLU A CA 1
ATOM 834 C C . GLU A 1 105 ? 31.433 -12.043 -50.496 1.00 83.19 105 GLU A C 1
ATOM 836 O O . GLU A 1 105 ? 30.979 -12.731 -49.577 1.00 83.19 105 GLU A O 1
ATOM 841 N N . LEU A 1 106 ? 32.263 -11.022 -50.262 1.00 81.06 106 LEU A N 1
ATOM 842 C CA . LEU A 1 106 ? 32.706 -10.646 -48.918 1.00 81.06 106 LEU A CA 1
ATOM 843 C C . LEU A 1 106 ? 31.545 -10.151 -48.051 1.00 81.06 106 LEU A C 1
ATOM 845 O O . LEU A 1 106 ? 31.490 -10.490 -46.869 1.00 81.06 106 LEU A O 1
ATOM 849 N N . ALA A 1 107 ? 30.602 -9.398 -48.622 1.00 81.19 107 ALA A N 1
ATOM 850 C CA . ALA A 1 107 ? 29.396 -8.971 -47.922 1.00 81.19 107 ALA A CA 1
ATOM 851 C C . ALA A 1 107 ? 28.525 -10.166 -47.505 1.00 81.19 107 ALA A C 1
ATOM 853 O O . ALA A 1 107 ? 28.110 -10.248 -46.347 1.00 81.19 107 ALA A O 1
ATOM 854 N N . ALA A 1 108 ? 28.312 -11.127 -48.408 1.00 81.44 108 ALA A N 1
ATOM 855 C CA . ALA A 1 108 ? 27.550 -12.340 -48.122 1.00 81.44 108 ALA A CA 1
ATOM 856 C C . ALA A 1 108 ? 28.230 -13.222 -47.058 1.00 81.44 108 ALA A C 1
ATOM 858 O O . ALA A 1 108 ? 27.560 -13.753 -46.169 1.00 81.44 108 ALA A O 1
ATOM 859 N N . GLN A 1 109 ? 29.562 -13.345 -47.102 1.00 77.94 109 GLN A N 1
ATOM 860 C CA . GLN A 1 109 ? 30.336 -14.046 -46.074 1.00 77.94 109 GLN A CA 1
ATOM 861 C C . GLN A 1 109 ? 30.241 -13.341 -44.714 1.00 77.94 109 GLN A C 1
ATOM 863 O O . GLN A 1 109 ? 30.093 -14.008 -43.690 1.00 77.94 109 GLN A O 1
ATOM 868 N N . LEU A 1 110 ? 30.286 -12.005 -44.681 1.00 74.38 110 LEU A N 1
ATOM 869 C CA . LEU A 1 110 ? 30.177 -11.245 -43.435 1.00 74.38 110 LEU A CA 1
ATOM 870 C C . LEU A 1 110 ? 28.802 -11.417 -42.777 1.00 74.38 110 LEU A C 1
ATOM 872 O O . LEU A 1 110 ? 28.727 -11.623 -41.565 1.00 74.38 110 LEU A O 1
ATOM 876 N N . GLU A 1 111 ? 27.735 -11.379 -43.576 1.00 76.12 111 GLU A N 1
ATOM 877 C CA . GLU A 1 111 ? 26.363 -11.591 -43.108 1.00 76.12 111 GLU A CA 1
ATOM 878 C C . GLU A 1 111 ? 26.188 -13.010 -42.541 1.00 76.12 111 GLU A C 1
ATOM 880 O O . GLU A 1 111 ? 25.646 -13.189 -41.448 1.00 76.12 111 GLU A O 1
ATOM 885 N N . ALA A 1 112 ? 26.729 -14.023 -43.230 1.00 70.69 112 ALA A N 1
ATOM 886 C CA . ALA A 1 112 ? 26.657 -15.421 -42.802 1.00 70.69 112 ALA A CA 1
ATOM 887 C C . ALA A 1 112 ? 27.463 -15.718 -41.522 1.00 70.69 112 ALA A C 1
ATOM 889 O O . ALA A 1 112 ? 27.089 -16.606 -40.755 1.00 70.69 112 ALA A O 1
ATOM 890 N N . VAL A 1 113 ? 28.569 -15.001 -41.287 1.00 66.94 113 VAL A N 1
ATOM 891 C CA . VAL A 1 113 ? 29.461 -15.234 -40.138 1.00 66.94 113 VAL A CA 1
ATOM 892 C C . VAL A 1 113 ? 29.072 -14.389 -38.920 1.00 66.94 113 VAL A C 1
ATOM 894 O O . VAL A 1 113 ? 29.280 -14.840 -37.792 1.00 66.94 113 VAL A O 1
ATOM 897 N N . VAL A 1 114 ? 28.530 -13.176 -39.102 1.00 60.72 114 VAL A N 1
ATOM 898 C CA . VAL A 1 114 ? 28.429 -12.192 -38.005 1.00 60.72 114 VAL A CA 1
ATOM 899 C C . VAL A 1 114 ? 27.074 -11.480 -37.862 1.00 60.72 114 VAL A C 1
ATOM 901 O O . VAL A 1 114 ? 27.031 -10.461 -37.175 1.00 60.72 114 VAL A O 1
ATOM 904 N N . GLY A 1 115 ? 25.981 -11.989 -38.445 1.00 57.56 115 GLY A N 1
ATOM 905 C CA . GLY A 1 115 ? 24.633 -11.385 -38.399 1.00 57.56 115 GLY A CA 1
ATOM 906 C C . GLY A 1 115 ? 24.202 -10.706 -37.073 1.00 57.56 115 GLY A C 1
ATOM 907 O O . GLY A 1 115 ? 24.718 -11.002 -35.993 1.00 57.56 115 GLY A O 1
ATOM 908 N N . ASN A 1 116 ? 23.212 -9.803 -37.167 1.00 53.56 116 ASN A N 1
ATOM 909 C CA . ASN A 1 116 ? 22.833 -8.733 -36.212 1.00 53.56 116 ASN A CA 1
ATOM 910 C C . ASN A 1 116 ? 23.732 -7.484 -36.271 1.00 53.56 116 ASN A C 1
ATOM 912 O O . ASN A 1 116 ? 24.681 -7.343 -35.496 1.00 53.56 116 ASN A O 1
ATOM 916 N N . SER A 1 117 ? 23.348 -6.527 -37.124 1.00 54.12 117 SER A N 1
ATOM 917 C CA . SER A 1 117 ? 23.858 -5.141 -37.126 1.00 54.12 117 SER A CA 1
ATOM 918 C C . SER A 1 117 ? 25.327 -4.987 -37.540 1.00 54.12 117 SER A C 1
ATOM 920 O O . SER A 1 117 ? 26.031 -4.092 -37.062 1.00 54.12 117 SER A O 1
ATOM 922 N N . ARG A 1 118 ? 25.810 -5.864 -38.425 1.00 65.19 118 ARG A N 1
ATOM 923 C CA . ARG A 1 118 ? 27.183 -5.859 -38.942 1.00 65.19 118 ARG A CA 1
ATOM 924 C C . ARG A 1 118 ? 27.156 -5.911 -40.453 1.00 65.19 118 ARG A C 1
ATOM 926 O O . ARG A 1 118 ? 26.327 -6.609 -41.014 1.00 65.19 118 ARG A O 1
ATOM 933 N N . GLY A 1 119 ? 28.020 -5.139 -41.097 1.00 69.00 119 GLY A N 1
ATOM 934 C CA . GLY A 1 119 ? 27.939 -4.929 -42.538 1.00 69.00 119 GLY A CA 1
ATOM 935 C C . GLY A 1 119 ? 29.299 -4.770 -43.194 1.00 69.00 119 GLY A C 1
ATOM 936 O O . GLY A 1 119 ? 30.300 -4.449 -42.548 1.00 69.00 119 GLY A O 1
ATOM 937 N N . TYR A 1 120 ? 29.315 -4.992 -44.499 1.00 77.31 120 TYR A N 1
ATOM 938 C CA . TYR A 1 120 ? 30.461 -4.739 -45.357 1.00 77.31 120 TYR A CA 1
ATOM 939 C C . TYR A 1 120 ? 30.342 -3.351 -45.988 1.00 77.31 120 TYR A C 1
ATOM 941 O O . TYR A 1 120 ? 29.254 -2.947 -46.399 1.00 77.31 120 TYR A O 1
ATOM 949 N N . LEU A 1 121 ? 31.457 -2.624 -46.067 1.00 78.25 121 LEU A N 1
ATOM 950 C CA . LEU A 1 121 ? 31.528 -1.330 -46.740 1.00 78.25 121 LEU A CA 1
ATOM 951 C C . LEU A 1 121 ? 32.621 -1.358 -47.818 1.00 78.25 121 LEU A C 1
ATOM 953 O O . LEU A 1 121 ? 33.742 -1.779 -47.518 1.00 78.25 121 LEU A O 1
ATOM 957 N N . PRO A 1 122 ? 32.340 -0.873 -49.042 1.00 78.88 122 PRO A N 1
ATOM 958 C CA . PRO A 1 122 ? 33.338 -0.757 -50.098 1.00 78.88 122 PRO A CA 1
ATOM 959 C C . PRO A 1 122 ? 34.541 0.088 -49.689 1.00 78.88 122 PRO A C 1
ATOM 961 O O . PRO A 1 122 ? 34.451 0.991 -48.841 1.00 78.88 122 PRO A O 1
ATOM 964 N N . TYR A 1 123 ? 35.671 -0.176 -50.339 1.00 78.69 123 TYR A N 1
ATOM 965 C CA . TYR A 1 123 ? 36.890 0.591 -50.119 1.00 78.69 123 TYR A CA 1
ATOM 966 C C . TYR A 1 123 ? 36.673 2.087 -50.406 1.00 78.69 123 TYR A C 1
ATOM 968 O O . TYR A 1 123 ? 36.121 2.466 -51.437 1.00 78.69 123 TYR A O 1
ATOM 976 N N . GLY A 1 124 ? 37.133 2.949 -49.493 1.00 76.06 124 GLY A N 1
ATOM 977 C CA . GLY A 1 124 ? 36.964 4.405 -49.588 1.00 76.06 124 GLY A CA 1
ATOM 978 C C . GLY A 1 124 ? 35.713 4.961 -48.898 1.00 76.06 124 GLY A C 1
ATOM 979 O O . GLY A 1 124 ? 35.508 6.172 -48.925 1.00 76.06 124 GLY A O 1
ATOM 980 N N . THR A 1 125 ? 34.903 4.119 -48.247 1.00 77.56 125 THR A N 1
ATOM 981 C CA . THR A 1 125 ? 33.767 4.578 -47.432 1.00 77.56 125 THR A CA 1
ATOM 982 C C . THR A 1 125 ? 34.249 5.203 -46.121 1.00 77.56 125 THR A C 1
ATOM 984 O O . THR A 1 125 ? 34.943 4.557 -45.335 1.00 77.56 125 THR A O 1
ATOM 987 N N . GLU A 1 126 ? 33.846 6.444 -45.849 1.00 73.50 126 GLU A N 1
ATOM 988 C CA . GLU A 1 126 ? 34.085 7.097 -44.560 1.00 73.50 126 GLU A CA 1
ATOM 989 C C . GLU A 1 126 ? 32.925 6.817 -43.594 1.00 73.50 126 GLU A C 1
ATOM 991 O O . GLU A 1 126 ? 31.781 7.208 -43.837 1.00 73.50 126 GLU A O 1
ATOM 996 N N . LEU A 1 127 ? 33.215 6.144 -42.476 1.00 64.00 127 LEU A N 1
ATOM 997 C CA . LEU A 1 127 ? 32.231 5.896 -41.426 1.00 64.00 127 LEU A CA 1
ATOM 998 C C . LEU A 1 127 ? 32.241 7.045 -40.416 1.00 64.00 127 LEU A C 1
ATOM 1000 O O . LEU A 1 127 ? 33.016 7.057 -39.460 1.00 64.00 127 LEU A O 1
ATOM 1004 N N . VAL A 1 128 ? 31.341 8.006 -40.607 1.00 62.75 128 VAL A N 1
ATOM 1005 C CA . VAL A 1 128 ? 31.111 9.072 -39.628 1.00 62.75 128 VAL A CA 1
ATOM 1006 C C . VAL A 1 128 ? 30.175 8.545 -38.540 1.00 62.75 128 VAL A C 1
ATOM 1008 O O . VAL A 1 128 ? 28.965 8.758 -38.570 1.00 62.75 128 VAL A O 1
ATOM 1011 N N . SER A 1 129 ? 30.719 7.821 -37.560 1.00 59.38 129 SER A N 1
ATOM 1012 C CA . SER A 1 129 ? 29.958 7.523 -36.344 1.00 59.38 129 SER A CA 1
ATOM 1013 C C . SER A 1 129 ? 29.874 8.790 -35.500 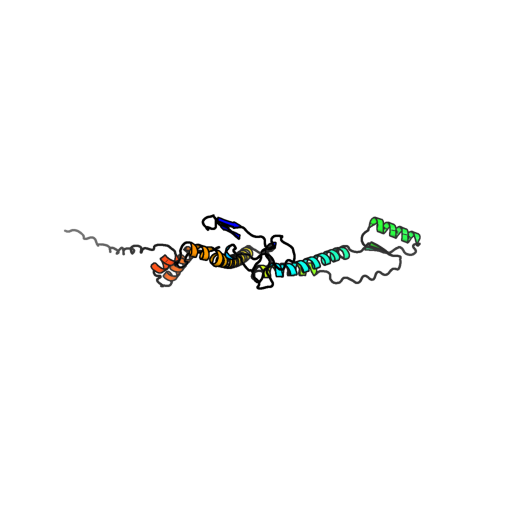1.00 59.38 129 SER A C 1
ATOM 1015 O O . SER A 1 129 ? 30.910 9.305 -35.074 1.00 59.38 129 SER A O 1
ATOM 1017 N N . VAL A 1 130 ? 28.667 9.277 -35.204 1.00 59.16 130 VAL A N 1
ATOM 1018 C CA . VAL A 1 130 ? 28.498 10.279 -34.145 1.00 59.16 130 VAL A CA 1
ATOM 1019 C C . VAL A 1 130 ? 28.932 9.608 -32.841 1.00 59.16 130 VAL A C 1
ATOM 1021 O O . VAL A 1 130 ? 28.312 8.616 -32.445 1.00 59.16 130 VAL A O 1
ATOM 1024 N N . PRO A 1 131 ? 30.009 10.068 -32.178 1.00 56.44 131 PRO A N 1
ATOM 1025 C CA . PRO A 1 131 ? 30.438 9.444 -30.943 1.00 56.44 131 PRO A CA 1
ATOM 1026 C C . PRO A 1 131 ? 29.311 9.585 -29.922 1.00 56.44 131 PRO A C 1
ATOM 1028 O O . PRO A 1 131 ? 28.918 10.692 -29.558 1.00 56.44 131 PRO A O 1
ATOM 1031 N N . VAL A 1 132 ? 28.787 8.453 -29.449 1.00 56.88 132 VAL A N 1
ATOM 1032 C CA . VAL A 1 132 ? 27.888 8.422 -28.293 1.00 56.88 132 VAL A CA 1
ATOM 1033 C C . VAL A 1 132 ? 28.747 8.754 -27.071 1.00 56.88 132 VAL A C 1
ATOM 1035 O O . VAL A 1 132 ? 29.355 7.883 -26.449 1.00 56.88 132 VAL A O 1
ATOM 1038 N N . THR A 1 133 ? 28.889 10.048 -26.789 1.00 54.44 133 THR A N 1
ATOM 1039 C CA . THR A 1 133 ? 29.737 10.602 -25.721 1.00 54.44 133 THR A CA 1
ATOM 1040 C C . THR A 1 133 ? 29.135 10.433 -24.326 1.00 54.44 133 THR A C 1
ATOM 1042 O O . THR A 1 133 ? 29.830 10.637 -23.335 1.00 54.44 133 THR A O 1
ATOM 1045 N N . ALA A 1 134 ? 27.885 9.979 -24.211 1.00 56.16 134 ALA A N 1
ATOM 1046 C CA . ALA A 1 134 ? 27.243 9.656 -22.938 1.00 56.16 134 ALA A CA 1
ATOM 1047 C C . ALA A 1 134 ? 27.643 8.253 -22.437 1.00 56.16 134 ALA A C 1
ATOM 1049 O O . ALA A 1 134 ? 26.804 7.374 -22.252 1.00 56.16 134 ALA A O 1
ATOM 1050 N N . ARG A 1 135 ? 28.941 8.002 -22.238 1.00 55.56 135 ARG A N 1
ATOM 1051 C CA . ARG A 1 135 ? 29.410 6.763 -21.599 1.00 55.56 135 ARG A CA 1
ATOM 1052 C C . ARG A 1 135 ? 29.435 6.955 -20.084 1.00 55.56 135 ARG A C 1
ATOM 1054 O O . ARG A 1 135 ? 30.183 7.788 -19.587 1.00 55.56 135 ARG A O 1
ATOM 1061 N N . GLY A 1 136 ? 28.650 6.162 -19.353 1.00 60.06 136 GLY A N 1
ATOM 1062 C CA . GLY A 1 136 ? 28.851 5.950 -17.912 1.00 60.06 136 GLY A CA 1
ATOM 1063 C C . GLY A 1 136 ? 27.645 6.188 -17.003 1.00 60.06 136 GLY A C 1
ATOM 1064 O O . GLY A 1 136 ? 27.635 5.658 -15.896 1.00 60.06 136 GLY A O 1
ATOM 1065 N N . VAL A 1 137 ? 26.607 6.901 -17.449 1.00 64.31 137 VAL A N 1
ATOM 1066 C CA . VAL A 1 137 ? 25.365 7.063 -16.674 1.00 64.31 137 VAL A CA 1
ATOM 1067 C C . VAL A 1 137 ? 24.218 6.459 -17.465 1.00 64.31 137 VAL A C 1
ATOM 1069 O O . VAL A 1 137 ? 23.919 6.908 -18.563 1.00 64.31 137 VAL A O 1
ATOM 1072 N N . ASN A 1 138 ? 23.592 5.425 -16.907 1.00 75.75 138 ASN A N 1
ATOM 1073 C CA . ASN A 1 138 ? 22.383 4.824 -17.452 1.00 75.75 138 ASN A CA 1
ATOM 1074 C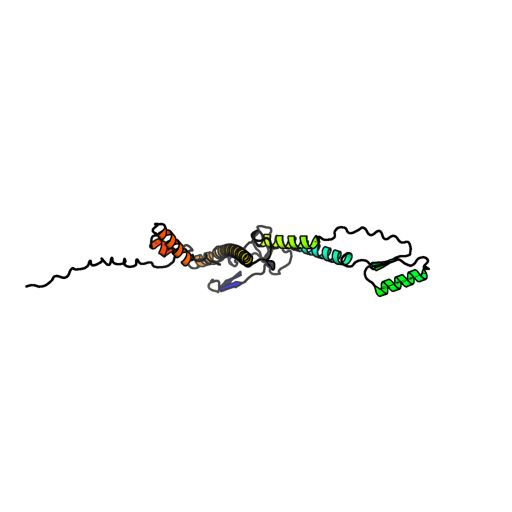 C . ASN A 1 138 ? 21.162 5.600 -16.915 1.00 75.75 138 ASN A C 1
ATOM 1076 O O . ASN A 1 138 ? 20.788 5.387 -15.757 1.00 75.75 138 ASN A O 1
ATOM 1080 N N . PRO A 1 139 ? 20.540 6.493 -17.710 1.00 81.69 139 PRO A N 1
ATOM 1081 C CA . PRO A 1 139 ? 19.441 7.327 -17.227 1.00 81.69 139 PRO A CA 1
ATOM 1082 C C . PRO A 1 139 ? 18.187 6.508 -16.901 1.00 81.69 139 PRO A C 1
ATOM 1084 O O . PRO A 1 139 ? 17.463 6.848 -15.967 1.00 81.69 139 PRO A O 1
ATOM 1087 N N . PHE A 1 140 ? 17.955 5.404 -17.613 1.00 87.75 140 PHE A N 1
ATOM 1088 C CA . PHE A 1 140 ? 16.779 4.556 -17.433 1.00 87.75 140 PHE A CA 1
ATOM 1089 C C . PHE A 1 140 ? 16.808 3.839 -16.089 1.00 87.75 140 PHE A C 1
ATOM 1091 O O . PHE A 1 140 ? 15.824 3.874 -15.358 1.00 87.75 140 PHE A O 1
ATOM 1098 N N . ARG A 1 141 ? 17.952 3.261 -15.703 1.00 84.81 141 ARG A N 1
ATOM 1099 C CA . ARG A 1 141 ? 18.101 2.619 -14.388 1.00 84.81 141 ARG A CA 1
ATOM 1100 C C . ARG A 1 141 ? 17.886 3.612 -13.248 1.00 84.81 141 ARG A C 1
ATOM 1102 O O . ARG A 1 141 ? 17.203 3.284 -12.282 1.00 84.81 141 ARG A O 1
ATOM 1109 N N . THR A 1 142 ? 18.446 4.816 -13.363 1.00 88.75 142 THR A N 1
ATOM 1110 C CA . THR A 1 142 ? 18.248 5.882 -12.369 1.00 88.75 142 THR A CA 1
ATOM 1111 C C . THR A 1 142 ? 16.779 6.286 -12.279 1.00 88.75 142 THR A C 1
ATOM 1113 O O . THR A 1 142 ? 16.247 6.420 -11.181 1.00 88.75 142 THR A O 1
ATOM 1116 N N . TYR A 1 143 ? 16.099 6.429 -13.418 1.00 90.94 143 TYR A N 1
ATOM 1117 C CA . TYR A 1 143 ? 14.684 6.782 -13.446 1.00 90.94 143 TYR A CA 1
ATOM 1118 C C . TYR A 1 143 ? 13.784 5.666 -12.895 1.00 90.94 143 TYR A C 1
ATOM 1120 O O . TYR A 1 143 ? 12.894 5.947 -12.099 1.00 90.94 143 TYR A O 1
ATOM 1128 N N . LEU A 1 144 ? 14.045 4.400 -13.241 1.00 91.44 144 LEU A N 1
ATOM 1129 C CA . LEU A 1 144 ? 13.338 3.244 -12.677 1.00 91.44 144 LEU A CA 1
ATOM 1130 C C . LEU A 1 144 ? 13.499 3.181 -11.154 1.00 91.44 144 LEU A C 1
ATOM 1132 O O . LEU A 1 144 ? 12.509 2.988 -10.454 1.00 91.44 144 LEU A O 1
ATOM 1136 N N . LYS A 1 145 ? 14.711 3.430 -10.636 1.00 89.62 145 LYS A N 1
ATOM 1137 C CA . LYS A 1 145 ? 14.945 3.514 -9.188 1.00 89.62 145 LYS A CA 1
ATOM 1138 C C . LYS A 1 145 ? 14.122 4.639 -8.553 1.00 89.62 145 LYS A C 1
ATOM 1140 O O . LYS A 1 145 ? 13.436 4.399 -7.569 1.00 89.62 145 LYS A O 1
ATOM 1145 N N . ALA A 1 146 ? 14.126 5.834 -9.144 1.00 90.31 146 ALA A N 1
ATOM 1146 C CA . ALA A 1 146 ? 13.340 6.960 -8.639 1.00 90.31 146 ALA A CA 1
ATOM 1147 C C . ALA A 1 146 ? 11.823 6.675 -8.629 1.00 90.31 146 ALA A C 1
ATOM 1149 O O . ALA A 1 146 ? 11.119 7.131 -7.730 1.00 90.31 146 ALA A O 1
ATOM 1150 N N . LEU A 1 147 ? 11.306 5.918 -9.604 1.00 92.81 147 LEU A N 1
ATOM 1151 C CA . LEU A 1 147 ? 9.905 5.482 -9.626 1.00 92.81 147 LEU A CA 1
ATOM 1152 C C . LEU A 1 147 ? 9.588 4.492 -8.495 1.00 92.81 147 LEU A C 1
ATOM 1154 O O . LEU A 1 147 ? 8.550 4.629 -7.846 1.00 92.81 147 LEU A O 1
ATOM 1158 N N . ASP A 1 148 ? 10.477 3.531 -8.235 1.00 89.88 148 ASP A N 1
ATOM 1159 C CA . ASP A 1 148 ? 10.320 2.583 -7.127 1.00 89.88 148 ASP A CA 1
ATOM 1160 C C . ASP A 1 148 ? 10.359 3.325 -5.767 1.00 89.88 148 ASP A C 1
ATOM 1162 O O . ASP A 1 148 ? 9.513 3.087 -4.905 1.00 89.88 148 ASP A O 1
ATOM 1166 N N . GLU A 1 149 ? 11.260 4.300 -5.596 1.00 90.81 149 GLU A N 1
ATOM 1167 C CA . GLU A 1 149 ? 11.338 5.159 -4.400 1.00 90.81 149 GLU A CA 1
ATOM 1168 C C . GLU A 1 149 ? 10.065 5.998 -4.192 1.00 90.81 149 GLU A C 1
ATOM 1170 O O . GLU A 1 149 ? 9.555 6.099 -3.075 1.00 90.81 149 GLU A O 1
ATOM 1175 N N . GLN A 1 150 ? 9.493 6.562 -5.263 1.00 91.06 150 GLN A N 1
ATOM 1176 C CA . GLN A 1 150 ? 8.224 7.299 -5.195 1.00 91.06 150 GLN A CA 1
ATOM 1177 C C . GLN A 1 150 ? 7.066 6.423 -4.708 1.00 91.06 150 GLN A C 1
ATOM 1179 O O . GLN A 1 150 ? 6.223 6.898 -3.945 1.00 91.06 150 GLN A O 1
ATOM 1184 N N . LEU A 1 151 ? 7.029 5.150 -5.112 1.00 91.06 151 LEU A N 1
ATOM 1185 C CA . LEU A 1 151 ? 6.011 4.208 -4.651 1.00 91.06 151 LEU A CA 1
ATOM 1186 C C . LEU A 1 151 ? 6.172 3.897 -3.158 1.00 91.06 151 LEU A C 1
ATOM 1188 O O . LEU A 1 151 ? 5.182 3.881 -2.427 1.00 91.06 151 LEU A O 1
ATOM 1192 N N . VAL A 1 152 ? 7.408 3.701 -2.687 1.00 89.31 152 VAL A N 1
ATOM 1193 C CA . VAL A 1 152 ? 7.697 3.468 -1.261 1.00 89.31 152 VAL A CA 1
ATOM 1194 C C . VAL A 1 152 ? 7.326 4.690 -0.424 1.00 89.31 152 VAL A C 1
ATOM 1196 O O . VAL A 1 152 ? 6.676 4.548 0.614 1.00 89.31 152 VAL A O 1
ATOM 1199 N N . LEU A 1 153 ? 7.670 5.892 -0.889 1.00 89.62 153 LEU A N 1
ATOM 1200 C CA . LEU A 1 153 ? 7.283 7.142 -0.235 1.00 89.62 153 LEU A CA 1
ATOM 1201 C C . LEU A 1 153 ? 5.761 7.267 -0.144 1.00 89.62 153 LEU A C 1
ATOM 1203 O O . LEU A 1 153 ? 5.240 7.575 0.927 1.00 89.62 153 LEU A O 1
ATOM 1207 N N . ALA A 1 154 ? 5.042 6.989 -1.233 1.00 87.62 154 ALA A N 1
ATOM 1208 C CA . ALA A 1 154 ? 3.584 7.029 -1.242 1.00 87.62 154 ALA A CA 1
ATOM 1209 C C . ALA A 1 154 ? 2.974 6.007 -0.267 1.00 87.62 154 ALA A C 1
ATOM 1211 O O . ALA A 1 154 ? 2.102 6.364 0.522 1.00 87.62 154 ALA A O 1
ATOM 1212 N N . GLY A 1 155 ? 3.463 4.762 -0.273 1.00 84.31 155 GLY A N 1
ATOM 1213 C CA . GLY A 1 155 ? 2.957 3.692 0.592 1.00 84.31 155 GLY A CA 1
ATOM 1214 C C . GLY A 1 155 ? 3.297 3.864 2.075 1.00 84.31 155 GLY A C 1
ATOM 1215 O O . GLY A 1 155 ? 2.554 3.400 2.933 1.00 84.31 155 GLY A O 1
ATOM 1216 N N . THR A 1 156 ? 4.396 4.549 2.397 1.00 85.69 156 THR A N 1
ATOM 1217 C CA . THR A 1 156 ? 4.849 4.753 3.787 1.00 85.69 156 THR A CA 1
ATOM 1218 C C . THR A 1 156 ? 4.492 6.126 4.354 1.00 85.69 156 THR A C 1
ATOM 1220 O O . THR A 1 156 ? 4.891 6.456 5.471 1.00 85.69 156 THR A O 1
ATOM 1223 N N . GLY A 1 157 ? 3.771 6.957 3.594 1.00 80.25 157 GLY A N 1
ATOM 1224 C CA . GLY A 1 157 ? 3.453 8.330 3.993 1.00 80.25 157 GLY A CA 1
ATOM 1225 C C . GLY A 1 157 ? 4.692 9.223 4.126 1.00 80.25 157 GLY A C 1
ATOM 1226 O O . GLY A 1 157 ? 4.726 10.108 4.976 1.00 80.25 157 GLY A O 1
ATOM 1227 N N . GLY A 1 158 ? 5.731 8.964 3.326 1.00 80.44 158 GLY A N 1
ATOM 1228 C CA . GLY A 1 158 ? 6.997 9.700 3.331 1.00 80.44 158 GLY A CA 1
ATOM 1229 C C . GLY A 1 158 ? 7.983 9.279 4.424 1.00 80.44 158 GLY A C 1
ATOM 1230 O O . GLY A 1 158 ? 9.047 9.884 4.538 1.00 80.44 158 GLY A O 1
ATOM 1231 N N . LYS A 1 159 ? 7.658 8.255 5.223 1.00 75.88 159 LYS A N 1
ATOM 1232 C CA . LYS A 1 159 ? 8.515 7.788 6.323 1.00 75.88 159 LYS A CA 1
ATOM 1233 C C . LYS A 1 159 ? 9.709 6.950 5.852 1.00 75.88 159 LYS A C 1
ATOM 1235 O O . LYS A 1 159 ? 10.702 6.863 6.568 1.00 75.88 159 LYS A O 1
ATOM 1240 N N . LEU A 1 160 ? 9.631 6.346 4.664 1.00 78.31 160 LEU A N 1
ATOM 1241 C CA . LEU A 1 160 ? 10.730 5.617 4.025 1.00 78.31 160 LEU A CA 1
ATOM 1242 C C . LEU A 1 160 ? 10.864 6.030 2.559 1.00 78.31 160 LEU A C 1
ATOM 1244 O O . LEU A 1 160 ? 9.868 6.127 1.849 1.00 78.31 160 LEU A O 1
ATOM 1248 N N . SER A 1 161 ? 12.101 6.229 2.101 1.00 71.50 161 SER A N 1
ATOM 1249 C CA . SER A 1 161 ? 12.405 6.539 0.699 1.00 71.50 161 SER A CA 1
ATOM 1250 C C . SER A 1 161 ? 12.793 5.321 -0.135 1.00 71.50 161 SER A C 1
ATOM 1252 O O . SER A 1 161 ? 12.620 5.344 -1.345 1.00 71.50 161 SER A O 1
ATOM 1254 N N . VAL A 1 162 ? 13.297 4.256 0.490 1.00 70.75 162 VAL A N 1
ATOM 1255 C CA . VAL A 1 162 ? 13.797 3.049 -0.186 1.00 70.75 162 VAL A CA 1
ATOM 1256 C C . VAL A 1 162 ? 13.325 1.788 0.533 1.00 70.75 162 VAL A C 1
ATOM 1258 O O . VAL A 1 162 ? 13.043 1.806 1.734 1.00 70.75 162 VAL A O 1
ATOM 1261 N N . LEU A 1 163 ? 13.271 0.674 -0.197 1.00 67.25 163 LEU A N 1
ATOM 1262 C CA . LEU A 1 163 ? 13.239 -0.658 0.409 1.00 67.25 163 LEU A CA 1
ATOM 1263 C C . LEU A 1 163 ? 14.639 -0.997 0.937 1.00 67.25 163 LEU A C 1
ATOM 1265 O O . LEU A 1 163 ? 15.632 -0.520 0.392 1.00 67.25 163 LEU A O 1
ATOM 1269 N N . ALA A 1 164 ? 14.721 -1.800 2.000 1.00 62.94 164 ALA A N 1
ATOM 1270 C CA . ALA A 1 164 ? 15.999 -2.173 2.602 1.00 62.94 164 ALA A CA 1
ATOM 1271 C C . ALA A 1 164 ? 16.950 -2.768 1.542 1.00 62.94 164 ALA A C 1
ATOM 1273 O O . ALA A 1 164 ? 16.660 -3.809 0.952 1.00 62.94 164 ALA A O 1
ATOM 1274 N N . GLU A 1 165 ? 18.078 -2.099 1.292 1.00 59.12 165 GLU A N 1
ATOM 1275 C CA . GLU A 1 165 ? 19.105 -2.583 0.367 1.00 59.12 165 GLU A CA 1
ATOM 1276 C C . GLU A 1 165 ? 20.087 -3.525 1.102 1.00 59.12 165 GLU A C 1
ATOM 1278 O O . GLU A 1 165 ? 20.372 -3.342 2.292 1.00 59.12 165 GLU A O 1
ATOM 1283 N N . PRO A 1 166 ? 20.649 -4.545 0.430 1.00 47.31 166 PRO A N 1
ATOM 1284 C CA . PRO A 1 166 ? 21.725 -5.345 1.006 1.00 47.31 166 PRO A CA 1
ATOM 1285 C C . PRO A 1 166 ? 22.927 -4.454 1.363 1.00 47.31 166 PRO A C 1
ATOM 1287 O O . PRO A 1 166 ? 23.472 -3.773 0.499 1.00 47.31 166 PRO A O 1
ATOM 1290 N N . GLY A 1 167 ? 23.351 -4.469 2.631 1.00 53.41 167 GLY A N 1
ATOM 1291 C CA . GLY A 1 167 ? 24.494 -3.687 3.129 1.00 53.41 167 GLY A CA 1
ATOM 1292 C C . GLY A 1 167 ? 24.131 -2.553 4.091 1.00 53.41 167 GLY A C 1
ATOM 1293 O O . GLY A 1 167 ? 25.024 -1.995 4.729 1.00 53.41 167 GLY A O 1
ATOM 1294 N N . VAL A 1 168 ? 22.843 -2.246 4.269 1.00 55.66 168 VAL A N 1
ATOM 1295 C CA . VAL A 1 168 ? 22.410 -1.313 5.314 1.00 55.66 168 VAL A CA 1
ATOM 1296 C C . VAL A 1 168 ? 22.354 -2.077 6.645 1.00 55.66 168 VAL A C 1
ATOM 1298 O O . VAL A 1 168 ? 21.601 -3.036 6.790 1.00 55.66 168 VAL A O 1
ATOM 1301 N N . GLY A 1 169 ? 23.232 -1.729 7.591 1.00 56.97 169 GLY A N 1
ATOM 1302 C CA . GLY A 1 169 ? 23.440 -2.481 8.838 1.00 56.97 169 GLY A CA 1
ATOM 1303 C C . GLY A 1 169 ? 22.184 -2.647 9.708 1.00 56.97 169 GLY A C 1
ATOM 1304 O O . GLY A 1 169 ? 21.165 -1.998 9.488 1.00 56.97 169 GLY A O 1
ATOM 1305 N N . GLN A 1 170 ? 22.269 -3.489 10.748 1.00 62.22 170 GLN A N 1
ATOM 1306 C CA . GLN A 1 170 ? 21.144 -3.854 11.639 1.00 62.22 170 GLN A CA 1
ATOM 1307 C C . GLN A 1 170 ? 20.316 -2.657 12.149 1.00 62.22 170 GLN A C 1
ATOM 1309 O O . GLN A 1 170 ? 19.106 -2.775 12.332 1.00 62.22 170 GLN A O 1
ATOM 1314 N N . GLN A 1 171 ? 20.947 -1.493 12.331 1.00 61.19 171 GLN A N 1
ATOM 1315 C CA . GLN A 1 171 ? 20.283 -0.255 12.751 1.00 61.19 171 GLN A CA 1
ATOM 1316 C C . GLN A 1 171 ? 19.216 0.228 11.756 1.00 61.19 171 GLN A C 1
ATOM 1318 O O . GLN A 1 171 ? 18.159 0.680 12.184 1.00 61.19 171 GLN A O 1
ATOM 1323 N N . ALA A 1 172 ? 19.429 0.080 10.447 1.00 63.41 172 ALA A N 1
ATOM 1324 C CA . ALA A 1 172 ? 18.414 0.444 9.462 1.00 63.41 172 ALA A CA 1
ATOM 1325 C C . ALA A 1 172 ? 17.225 -0.519 9.480 1.00 63.41 172 ALA A C 1
ATOM 1327 O O . ALA A 1 172 ? 16.086 -0.074 9.380 1.00 63.41 172 ALA A O 1
ATOM 1328 N N . GLY A 1 173 ? 17.462 -1.819 9.690 1.00 68.12 173 GLY A N 1
ATOM 1329 C CA . GLY A 1 173 ? 16.385 -2.802 9.850 1.00 68.12 173 GLY A CA 1
ATOM 1330 C C . GLY A 1 173 ? 15.444 -2.464 11.013 1.00 68.12 173 GLY A C 1
ATOM 1331 O O . GLY A 1 173 ? 14.227 -2.569 10.872 1.00 68.12 173 GLY A O 1
ATOM 1332 N N . LEU A 1 174 ? 15.994 -1.977 12.134 1.00 73.44 174 LEU A N 1
ATOM 1333 C CA . LEU A 1 174 ? 15.202 -1.507 13.277 1.00 73.44 174 LEU A CA 1
ATOM 1334 C C . LEU A 1 174 ? 14.384 -0.251 12.948 1.00 73.44 174 LEU A C 1
ATOM 1336 O O . LEU A 1 174 ? 13.206 -0.197 13.297 1.00 73.44 174 LEU A O 1
ATOM 1340 N N . VAL A 1 175 ? 14.969 0.727 12.247 1.00 76.19 175 VAL A N 1
ATOM 1341 C CA . VAL A 1 175 ? 14.255 1.941 11.807 1.00 76.19 175 VAL A CA 1
ATOM 1342 C C . VAL A 1 175 ? 13.109 1.589 10.855 1.00 76.19 175 VAL A C 1
ATOM 1344 O O . VAL A 1 175 ? 11.992 2.073 11.031 1.00 76.19 175 VAL A O 1
ATOM 1347 N N . HIS A 1 176 ? 13.343 0.689 9.894 1.00 80.44 176 HIS A N 1
ATOM 1348 C CA . HIS A 1 176 ? 12.290 0.190 9.008 1.00 80.44 176 HIS A CA 1
ATOM 1349 C C . HIS A 1 176 ? 11.144 -0.443 9.801 1.00 80.44 176 HIS A C 1
ATOM 1351 O O . HIS A 1 176 ? 9.981 -0.128 9.555 1.00 80.44 176 HIS A O 1
ATOM 1357 N N . TRP A 1 177 ? 11.457 -1.308 10.769 1.00 80.25 177 TRP A N 1
ATOM 1358 C CA . TRP A 1 177 ? 10.437 -1.952 11.593 1.00 80.25 177 TRP A CA 1
ATOM 1359 C C . TRP A 1 177 ? 9.621 -0.953 12.422 1.00 80.25 177 TRP A C 1
ATOM 1361 O O . TRP A 1 177 ? 8.403 -1.084 12.506 1.00 80.25 177 TRP A O 1
ATOM 1371 N N . GLN A 1 178 ? 10.262 0.068 12.996 1.00 81.50 178 GLN A N 1
ATOM 1372 C CA . GLN A 1 178 ? 9.570 1.113 13.757 1.00 81.50 178 GLN A CA 1
ATOM 1373 C C . GLN A 1 178 ? 8.577 1.884 12.884 1.00 81.50 178 GLN A C 1
ATOM 1375 O O . GLN A 1 178 ? 7.419 2.031 13.272 1.00 81.50 178 GLN A O 1
ATOM 1380 N N . VAL A 1 179 ? 8.991 2.291 11.680 1.00 84.56 179 VAL A N 1
ATOM 1381 C CA . VAL A 1 179 ? 8.096 2.953 10.722 1.00 84.56 179 VAL A CA 1
ATOM 1382 C C . VAL A 1 179 ? 6.912 2.057 10.362 1.00 84.56 179 VAL A C 1
ATOM 1384 O O . VAL A 1 179 ? 5.768 2.515 10.383 1.00 84.56 179 VAL A O 1
ATOM 1387 N N . TRP A 1 180 ? 7.163 0.780 10.063 1.00 83.62 180 TRP A N 1
ATOM 1388 C CA . TRP A 1 180 ? 6.093 -0.169 9.760 1.00 83.62 180 TRP A CA 1
ATOM 1389 C C . TRP A 1 180 ? 5.130 -0.328 10.928 1.00 83.62 180 TRP A C 1
ATOM 1391 O O . TRP A 1 180 ? 3.922 -0.291 10.719 1.00 83.62 180 TRP A O 1
ATOM 1401 N N . ARG A 1 181 ? 5.639 -0.438 12.157 1.00 84.38 181 ARG A N 1
ATOM 1402 C CA . ARG A 1 181 ? 4.805 -0.531 13.355 1.00 84.38 181 ARG A CA 1
ATOM 1403 C C . ARG A 1 181 ? 3.908 0.694 13.512 1.00 84.38 181 ARG A C 1
ATOM 1405 O O . ARG A 1 181 ? 2.723 0.526 13.774 1.00 84.38 181 ARG A O 1
ATOM 1412 N N . GLU A 1 182 ? 4.430 1.899 13.298 1.00 85.56 182 GLU A N 1
ATOM 1413 C CA . GLU A 1 182 ? 3.623 3.124 13.356 1.00 85.56 182 GLU A CA 1
ATOM 1414 C C . GLU A 1 182 ? 2.520 3.152 12.288 1.00 85.56 182 GLU A C 1
ATOM 1416 O O . GLU A 1 182 ? 1.392 3.542 12.581 1.00 85.56 182 GLU A O 1
ATOM 1421 N N . ILE A 1 183 ? 2.827 2.743 11.050 1.00 87.50 183 ILE A N 1
ATOM 1422 C CA . ILE A 1 183 ? 1.830 2.656 9.969 1.00 87.50 183 ILE A CA 1
ATOM 1423 C C . ILE A 1 183 ? 0.754 1.628 10.329 1.00 87.50 183 ILE A C 1
ATOM 1425 O O . ILE A 1 183 ? -0.433 1.916 10.218 1.00 87.50 183 ILE A O 1
ATOM 1429 N N . MET A 1 184 ? 1.161 0.451 10.808 1.00 87.75 184 MET A N 1
ATOM 1430 C CA . MET A 1 184 ? 0.239 -0.616 11.203 1.00 87.75 184 MET A CA 1
ATOM 1431 C C . MET A 1 184 ? -0.653 -0.193 12.370 1.00 87.75 184 MET A C 1
ATOM 1433 O O . MET A 1 184 ? -1.841 -0.488 12.353 1.00 87.75 184 MET A O 1
ATOM 1437 N N . GLN A 1 185 ? -0.118 0.532 13.355 1.00 87.75 185 GLN A N 1
ATOM 1438 C CA . GLN A 1 185 ? -0.903 1.082 14.463 1.00 87.75 185 GLN A CA 1
ATOM 1439 C C . GLN A 1 185 ? -1.915 2.126 13.977 1.00 87.75 185 GLN A C 1
ATOM 1441 O O . GLN A 1 185 ? -3.071 2.089 14.390 1.00 87.75 185 GLN A O 1
ATOM 1446 N N . ALA A 1 186 ? -1.513 3.027 13.075 1.00 87.88 186 ALA A N 1
ATOM 1447 C CA . ALA A 1 186 ? -2.424 4.010 12.493 1.00 87.88 186 ALA A CA 1
ATOM 1448 C C . ALA A 1 186 ? -3.558 3.339 11.696 1.00 87.88 186 ALA A C 1
ATOM 1450 O O . ALA A 1 186 ? -4.726 3.674 11.881 1.00 87.88 186 ALA A O 1
ATOM 1451 N N . GLU A 1 187 ? -3.234 2.349 10.862 1.00 89.69 187 GLU A N 1
ATOM 1452 C CA . GLU A 1 187 ? -4.230 1.572 10.117 1.00 89.69 187 GLU A CA 1
ATOM 1453 C C . GLU A 1 187 ? -5.145 0.768 11.048 1.00 89.69 187 GLU A C 1
ATOM 1455 O O . GLU A 1 187 ? -6.359 0.741 10.850 1.00 89.69 187 GLU A O 1
ATOM 1460 N N . ALA A 1 188 ? -4.590 0.154 12.096 1.00 92.06 188 ALA A N 1
ATOM 1461 C CA . ALA A 1 188 ? -5.358 -0.582 13.091 1.00 92.06 188 ALA A CA 1
ATOM 1462 C C . ALA A 1 188 ? -6.359 0.317 13.831 1.00 92.06 188 ALA A C 1
ATOM 1464 O O . ALA A 1 188 ? -7.487 -0.116 14.063 1.00 92.06 188 ALA A O 1
ATOM 1465 N N . LEU A 1 189 ? -5.999 1.569 14.139 1.00 91.06 189 LEU A N 1
ATOM 1466 C CA . LEU A 1 189 ? -6.924 2.550 14.717 1.00 91.06 189 LEU A CA 1
ATOM 1467 C C . LEU A 1 189 ? -8.086 2.861 13.767 1.00 91.06 189 LEU A C 1
ATOM 1469 O O . LEU A 1 189 ? -9.236 2.781 14.188 1.00 91.06 189 LEU A O 1
ATOM 1473 N N . LEU A 1 190 ? -7.803 3.137 12.490 1.00 91.88 190 LEU A N 1
ATOM 1474 C CA . LEU A 1 190 ? -8.838 3.438 11.492 1.00 91.88 190 LEU A CA 1
ATOM 1475 C C . LEU A 1 190 ? -9.772 2.246 11.241 1.00 91.88 190 LEU A C 1
ATOM 1477 O O . LEU A 1 190 ? -10.981 2.413 11.109 1.00 91.88 190 LEU A O 1
ATOM 1481 N N . ILE A 1 191 ? -9.225 1.028 11.176 1.00 93.50 191 ILE A N 1
ATOM 1482 C CA . ILE A 1 191 ? -10.038 -0.187 11.036 1.00 93.50 191 ILE A CA 1
ATOM 1483 C C . ILE A 1 191 ? -10.881 -0.405 12.294 1.00 93.50 191 ILE A C 1
ATOM 1485 O O . ILE A 1 191 ? -12.050 -0.769 12.179 1.00 93.50 191 ILE A O 1
ATOM 1489 N N . SER A 1 192 ? -10.310 -0.168 13.478 1.00 94.56 192 SER A N 1
ATOM 1490 C CA . SER A 1 192 ? -11.050 -0.265 14.736 1.00 94.56 192 SER A CA 1
ATOM 1491 C C . SER A 1 192 ? -12.217 0.711 14.738 1.00 94.56 192 SER A C 1
ATOM 1493 O O . SER A 1 192 ? -13.334 0.268 14.9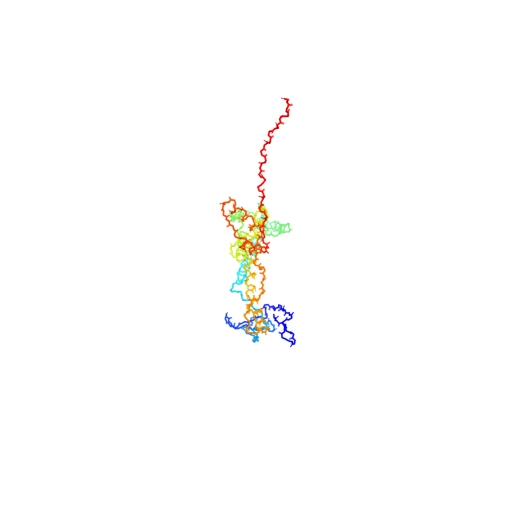27 1.00 94.56 192 SER A O 1
ATOM 1495 N N . GLU A 1 193 ? -12.006 1.990 14.428 1.00 94.00 193 GLU A N 1
ATOM 1496 C CA . GLU A 1 193 ? -13.072 3.001 14.366 1.00 94.00 193 GLU A CA 1
ATOM 1497 C C . GLU A 1 193 ? -14.241 2.569 13.463 1.00 94.00 193 GLU A C 1
ATOM 1499 O O . GLU A 1 193 ? -15.393 2.583 13.896 1.00 94.00 193 GLU A O 1
ATOM 1504 N N . VAL A 1 194 ? -13.943 2.063 12.260 1.00 95.62 194 VAL A N 1
ATOM 1505 C CA . VAL A 1 194 ? -14.961 1.534 11.334 1.00 95.62 194 VAL A CA 1
ATOM 1506 C C . VAL A 1 194 ? -15.726 0.351 11.936 1.00 95.62 194 VAL A C 1
ATOM 1508 O O . VAL A 1 194 ? -16.949 0.275 11.811 1.00 95.62 194 VAL A O 1
ATOM 1511 N N . MET A 1 195 ? -15.031 -0.580 12.593 1.00 95.12 195 MET A N 1
ATOM 1512 C CA . MET A 1 195 ? -15.673 -1.711 13.271 1.00 95.12 195 MET A CA 1
ATOM 1513 C C . MET A 1 195 ? -16.531 -1.244 14.452 1.00 95.12 195 MET A C 1
ATOM 1515 O O . MET A 1 195 ? -17.642 -1.731 14.633 1.00 95.12 195 MET A O 1
ATOM 1519 N N . GLN A 1 196 ? -16.072 -0.265 15.221 1.00 94.56 196 GLN A N 1
ATOM 1520 C CA . GLN A 1 196 ? -16.807 0.244 16.375 1.00 94.56 196 GLN A CA 1
ATOM 1521 C C . GLN A 1 196 ? -18.107 0.924 15.959 1.00 94.56 196 GLN A C 1
ATOM 1523 O O . GLN A 1 196 ? -19.164 0.636 16.517 1.00 94.56 196 GLN A O 1
ATOM 1528 N N . GLU A 1 197 ? -18.040 1.783 14.944 1.00 94.69 197 GLU A N 1
ATOM 1529 C CA . GLU A 1 197 ? -19.192 2.523 14.436 1.00 94.69 197 GLU A CA 1
ATOM 1530 C C . GLU A 1 197 ? -20.197 1.605 13.733 1.00 94.69 197 GLU A C 1
ATOM 1532 O O . GLU A 1 197 ? -21.402 1.699 13.961 1.00 94.69 197 GLU A O 1
ATOM 1537 N N . GLN A 1 198 ? -19.716 0.708 12.869 1.00 95.31 198 GLN A N 1
ATOM 1538 C CA . GLN A 1 198 ? -20.591 -0.037 11.965 1.00 95.31 198 GLN A CA 1
ATOM 1539 C C . GLN A 1 198 ? -20.921 -1.442 12.460 1.00 95.31 198 GLN A C 1
ATOM 1541 O O . GLN A 1 198 ? -21.859 -2.048 11.944 1.00 95.31 198 GLN A O 1
ATOM 1546 N N . PHE A 1 199 ? -20.177 -1.994 13.416 1.00 93.94 199 PHE A N 1
ATOM 1547 C CA . PHE A 1 199 ? -20.373 -3.351 13.921 1.00 93.94 199 PHE A CA 1
ATOM 1548 C C . PHE A 1 199 ? -20.692 -3.357 15.420 1.00 93.94 199 PHE A C 1
ATOM 1550 O O . PHE A 1 199 ? -21.809 -3.734 15.774 1.00 93.94 199 PHE A O 1
ATOM 1557 N N . ASP A 1 200 ? -19.786 -2.890 16.282 1.00 93.44 200 ASP A N 1
ATOM 1558 C CA . ASP A 1 200 ? -19.940 -3.027 17.738 1.00 93.44 200 ASP A CA 1
ATOM 1559 C C . ASP A 1 200 ? -21.110 -2.207 18.289 1.00 93.44 200 ASP A C 1
ATOM 1561 O O . ASP A 1 200 ? -21.986 -2.753 18.960 1.00 93.44 200 ASP A O 1
ATOM 1565 N N . ALA A 1 201 ? -21.151 -0.902 18.001 1.00 93.06 201 ALA A N 1
ATOM 1566 C CA . ALA A 1 201 ? -22.166 -0.015 18.557 1.00 93.06 201 ALA A CA 1
ATOM 1567 C C . ALA A 1 201 ? -23.594 -0.408 18.133 1.00 93.06 201 ALA A C 1
ATOM 1569 O O . ALA A 1 201 ? -24.454 -0.486 19.013 1.00 93.06 201 ALA A O 1
ATOM 1570 N N . PRO A 1 202 ? -23.876 -0.738 16.853 1.00 91.38 202 PRO A N 1
ATOM 1571 C CA . PRO A 1 202 ? -25.197 -1.216 16.452 1.00 91.38 202 PRO A CA 1
ATOM 1572 C C . PRO A 1 202 ? -25.597 -2.536 17.123 1.00 91.38 202 PRO A C 1
ATOM 1574 O O . PRO A 1 202 ? -26.751 -2.690 17.517 1.00 91.38 202 PRO A O 1
ATOM 1577 N N . LEU A 1 203 ? -24.658 -3.479 17.275 1.00 89.75 203 LEU A N 1
ATOM 1578 C CA . LEU A 1 203 ? -24.917 -4.763 17.935 1.00 89.75 203 LEU A CA 1
ATOM 1579 C C . LEU A 1 203 ? -25.222 -4.579 19.425 1.00 89.75 203 LEU A C 1
ATOM 1581 O O . LEU A 1 203 ? -26.200 -5.128 19.928 1.00 89.75 203 LEU A O 1
ATOM 1585 N N . LEU A 1 204 ? -24.418 -3.778 20.124 1.00 91.69 204 LEU A N 1
ATOM 1586 C CA . LEU A 1 204 ? -24.587 -3.535 21.556 1.00 91.69 204 LEU A CA 1
ATOM 1587 C C . LEU A 1 204 ? -25.841 -2.717 21.859 1.00 91.69 204 LEU A C 1
ATOM 1589 O O . LEU A 1 204 ? -26.525 -3.014 22.832 1.00 91.69 204 LEU A O 1
ATOM 1593 N N . ALA A 1 205 ? -26.181 -1.740 21.017 1.00 91.25 205 ALA A N 1
ATOM 1594 C CA . ALA A 1 205 ? -27.419 -0.979 21.160 1.00 91.25 205 ALA A CA 1
ATOM 1595 C C . ALA A 1 205 ? -28.673 -1.847 20.948 1.00 91.25 205 ALA A C 1
ATOM 1597 O O . ALA A 1 205 ? -29.704 -1.587 21.569 1.00 91.25 205 ALA A O 1
ATOM 1598 N N . ALA A 1 206 ? -28.594 -2.868 20.087 1.00 88.25 206 ALA A N 1
ATOM 1599 C CA . ALA A 1 206 ? -29.686 -3.812 19.865 1.00 88.25 206 ALA A CA 1
ATOM 1600 C C . ALA A 1 206 ? -29.856 -4.802 21.032 1.00 88.25 206 ALA A C 1
ATOM 1602 O O . ALA A 1 206 ? -30.985 -5.068 21.439 1.00 88.25 206 ALA A O 1
ATOM 1603 N N . GLU A 1 207 ? -28.752 -5.326 21.576 1.00 89.25 207 GLU A N 1
ATOM 1604 C CA . GLU A 1 207 ? -28.771 -6.302 22.678 1.00 89.25 207 GLU A CA 1
ATOM 1605 C C . GLU A 1 207 ? -29.046 -5.651 24.044 1.00 89.25 207 GLU A C 1
ATOM 1607 O O . GLU A 1 207 ? -29.750 -6.214 24.882 1.00 89.25 207 GLU A O 1
ATOM 1612 N N . PHE A 1 208 ? -28.535 -4.435 24.265 1.00 91.31 208 PHE A N 1
ATOM 1613 C CA . PHE A 1 208 ? -28.689 -3.678 25.509 1.00 91.31 208 PHE A CA 1
ATOM 1614 C C . PHE A 1 208 ? -29.336 -2.308 25.253 1.00 91.31 208 PHE A C 1
ATOM 1616 O O . PHE A 1 208 ? -28.664 -1.275 25.349 1.00 91.31 208 PHE A O 1
ATOM 1623 N N . PRO A 1 209 ? -30.649 -2.267 24.953 1.00 88.94 209 PRO A N 1
ATOM 1624 C CA . PRO A 1 209 ? -31.355 -1.014 24.726 1.00 88.94 209 PRO A CA 1
ATOM 1625 C C . PRO A 1 209 ? -31.212 -0.053 25.912 1.00 88.94 209 PRO A C 1
ATOM 1627 O O . PRO A 1 209 ? -31.190 -0.475 27.068 1.00 88.94 209 PRO A O 1
ATOM 1630 N N . GLU A 1 210 ? -31.133 1.246 25.615 1.00 89.69 210 GLU A N 1
ATOM 1631 C CA . GLU A 1 210 ? -31.033 2.354 26.587 1.00 89.69 210 GLU A CA 1
ATOM 1632 C C . GLU A 1 210 ? -29.737 2.411 27.414 1.00 89.69 210 GLU A C 1
ATOM 1634 O O . GLU A 1 210 ? -29.528 3.370 28.161 1.00 89.69 210 GLU A O 1
ATOM 1639 N N . GLN A 1 211 ? -28.832 1.442 27.258 1.00 91.56 211 GLN A N 1
ATOM 1640 C CA . GLN A 1 211 ? -27.525 1.489 27.900 1.00 91.56 211 GLN A CA 1
ATOM 1641 C C . GLN A 1 211 ? -26.500 2.189 26.999 1.00 91.56 211 GLN A C 1
ATOM 1643 O O . GLN A 1 211 ? -26.438 1.921 25.797 1.00 91.56 211 GLN A O 1
ATOM 1648 N N . PRO A 1 212 ? -25.660 3.081 27.552 1.00 89.56 212 PRO A N 1
ATOM 1649 C CA . PRO A 1 212 ? -24.522 3.614 26.816 1.00 89.56 212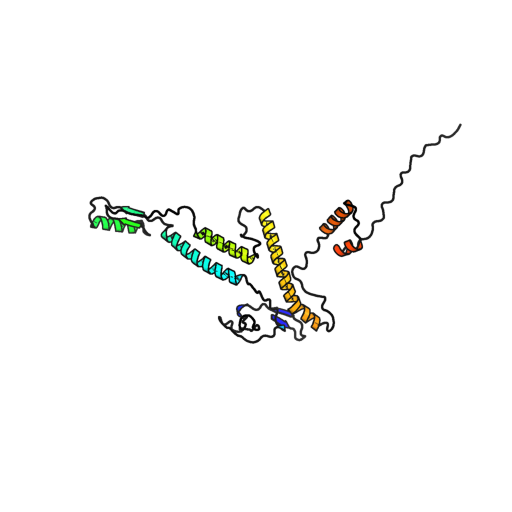 PRO A CA 1
ATOM 1650 C C . PRO A 1 212 ? -23.548 2.493 26.420 1.00 89.56 212 PRO A C 1
ATOM 1652 O O . PRO A 1 212 ? -23.239 1.606 27.217 1.00 89.56 212 PRO A O 1
ATOM 1655 N N . VAL A 1 213 ? -23.036 2.560 25.189 1.00 89.19 213 VAL A N 1
ATOM 1656 C CA . VAL A 1 213 ? -22.058 1.603 24.657 1.00 89.19 213 VAL A CA 1
ATOM 1657 C C . VAL A 1 213 ? -20.680 1.886 25.262 1.00 89.19 213 VAL A C 1
ATOM 1659 O O . VAL A 1 213 ? -20.085 2.927 24.996 1.00 89.19 213 VAL A O 1
ATOM 1662 N N . TRP A 1 214 ? -20.170 0.953 26.072 1.00 88.06 214 TRP A N 1
ATOM 1663 C CA . TRP A 1 214 ? -18.844 1.047 26.713 1.00 88.06 214 TRP A CA 1
ATOM 1664 C C . TRP A 1 214 ? -17.835 0.008 26.225 1.00 88.06 214 TRP A C 1
ATOM 1666 O O . TRP A 1 214 ? -16.641 0.146 26.482 1.00 88.06 214 TRP A O 1
ATOM 1676 N N . ALA A 1 215 ? -18.308 -1.047 25.565 1.00 90.06 215 ALA A N 1
ATOM 1677 C CA . ALA A 1 215 ? -17.471 -2.119 25.049 1.00 90.06 215 ALA A CA 1
ATOM 1678 C C . ALA A 1 215 ? -17.283 -1.951 23.545 1.00 90.06 215 ALA A C 1
ATOM 1680 O O . ALA A 1 215 ? -18.208 -1.546 22.844 1.00 90.06 215 ALA A O 1
ATOM 1681 N N . TYR A 1 216 ? -16.085 -2.264 23.065 1.00 91.75 216 TYR A N 1
ATOM 1682 C CA . TYR A 1 216 ? -15.756 -2.145 21.657 1.00 91.75 216 TYR A CA 1
ATOM 1683 C C . TYR A 1 216 ? -14.542 -2.998 21.291 1.00 91.75 216 TYR A C 1
ATOM 1685 O O . TYR A 1 216 ? -13.685 -3.297 22.128 1.00 91.75 216 TYR A O 1
ATOM 1693 N N . PHE A 1 217 ? -14.462 -3.378 20.025 1.00 89.69 217 PHE A N 1
ATOM 1694 C CA . PHE A 1 217 ? -13.328 -4.064 19.440 1.00 89.69 217 PHE A CA 1
ATOM 1695 C C . PHE A 1 217 ? -12.221 -3.069 19.066 1.00 89.69 217 PHE A C 1
ATOM 1697 O O . PHE A 1 217 ? -12.468 -1.968 18.568 1.00 89.69 217 PHE A O 1
ATOM 1704 N N . ALA A 1 218 ? -10.969 -3.469 19.289 1.00 90.06 218 ALA A N 1
ATOM 1705 C CA . ALA A 1 218 ? -9.804 -2.710 18.857 1.00 90.06 218 ALA A CA 1
ATOM 1706 C C . ALA A 1 218 ? -8.692 -3.645 18.367 1.00 90.06 218 ALA A C 1
ATOM 1708 O O . ALA A 1 218 ? -8.219 -4.513 19.103 1.00 90.06 218 ALA A O 1
ATOM 1709 N N . LEU A 1 219 ? -8.244 -3.436 17.129 1.00 88.75 219 LEU A N 1
ATOM 1710 C CA . LEU A 1 219 ? -7.018 -4.023 16.596 1.00 88.75 219 LEU A CA 1
ATOM 1711 C C . LEU A 1 219 ? -5.811 -3.274 17.139 1.00 88.75 219 LEU A C 1
ATOM 1713 O O . LEU A 1 219 ? -5.822 -2.046 17.196 1.00 88.75 219 LEU A O 1
ATOM 1717 N N . CYS A 1 220 ? -4.762 -4.017 17.504 1.00 75.25 220 CYS A N 1
ATOM 1718 C CA . CYS A 1 220 ? -3.550 -3.447 18.095 1.00 75.25 220 CYS A CA 1
ATOM 1719 C C . CYS A 1 220 ? -3.887 -2.441 19.209 1.00 75.25 220 CYS A C 1
ATOM 1721 O O . CYS A 1 220 ? -3.334 -1.339 19.235 1.00 75.25 220 CYS A O 1
ATOM 1723 N N . GLY A 1 221 ? -4.839 -2.806 20.085 1.00 61.81 221 GLY A N 1
ATOM 1724 C CA . GLY A 1 221 ? -5.206 -2.001 21.249 1.00 61.81 221 GLY A CA 1
ATOM 1725 C C . GLY A 1 221 ? -3.941 -1.532 21.962 1.00 61.81 221 GLY A C 1
ATOM 1726 O O . GLY A 1 221 ? -2.986 -2.304 22.012 1.00 61.81 221 GLY A O 1
ATOM 1727 N N . ARG A 1 222 ? -3.933 -0.252 22.382 1.00 57.12 222 ARG A N 1
ATOM 1728 C CA . ARG A 1 222 ? -2.797 0.495 22.967 1.00 57.12 222 ARG A CA 1
ATOM 1729 C C . ARG A 1 222 ? -1.671 -0.427 23.424 1.00 57.12 222 ARG A C 1
ATOM 1731 O O . ARG A 1 222 ? -1.949 -1.272 24.269 1.00 57.12 222 ARG A O 1
ATOM 1738 N N . GLU A 1 223 ? -0.442 -0.203 22.930 1.00 58.12 223 GLU A N 1
ATOM 1739 C CA . GLU A 1 223 ? 0.764 -0.822 23.503 1.00 58.12 223 GLU A CA 1
ATOM 1740 C C . GLU A 1 223 ? 0.607 -0.816 25.020 1.00 58.12 223 GLU A C 1
ATOM 1742 O O . GLU A 1 223 ? 0.496 0.247 25.640 1.00 58.12 223 GLU A O 1
ATOM 1747 N N . GLU A 1 224 ? 0.432 -2.017 25.569 1.00 55.94 224 GLU A N 1
ATOM 1748 C CA . GLU A 1 224 ? 0.192 -2.217 26.982 1.00 55.94 224 GLU A CA 1
ATOM 1749 C C . GLU A 1 224 ? 1.344 -1.510 27.682 1.00 55.94 224 GLU A C 1
ATOM 1751 O O . GLU A 1 224 ? 2.506 -1.752 27.351 1.00 55.94 224 GLU A O 1
ATOM 1756 N N . THR A 1 225 ? 1.017 -0.529 28.527 1.00 64.25 225 THR A N 1
ATOM 1757 C CA . THR A 1 225 ? 2.019 0.282 29.220 1.00 64.25 225 THR A CA 1
ATOM 1758 C C . THR A 1 225 ? 3.086 -0.661 29.764 1.00 64.25 225 THR A C 1
ATOM 1760 O O . THR A 1 225 ? 2.749 -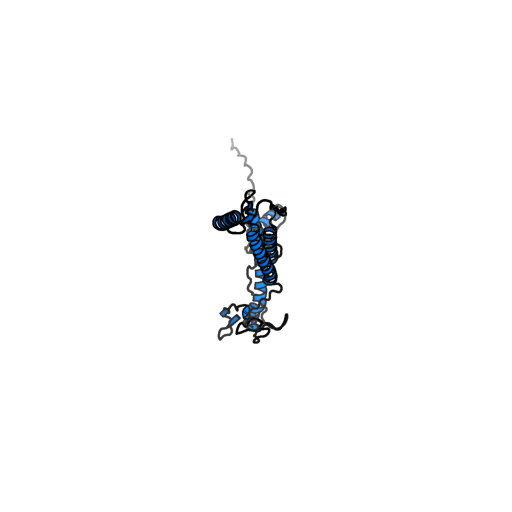1.519 30.578 1.00 64.25 225 THR A O 1
ATOM 1763 N N . ASP A 1 226 ? 4.338 -0.536 29.305 1.00 75.12 226 ASP A N 1
ATOM 1764 C CA . ASP A 1 226 ? 5.406 -1.421 29.765 1.00 75.12 226 ASP A CA 1
ATOM 1765 C C . ASP A 1 226 ? 5.566 -1.226 31.273 1.00 75.12 226 ASP A C 1
ATOM 1767 O O . ASP A 1 226 ? 6.097 -0.222 31.759 1.00 75.12 226 ASP A O 1
ATOM 1771 N N . VAL A 1 227 ? 5.048 -2.197 32.018 1.00 80.12 227 VAL A N 1
ATOM 1772 C CA . VAL A 1 227 ? 5.027 -2.169 33.474 1.00 80.12 227 VAL A CA 1
ATOM 1773 C C . VAL A 1 227 ? 6.457 -2.098 34.015 1.00 80.12 227 VAL A C 1
ATOM 1775 O O . VAL A 1 227 ? 6.687 -1.433 35.025 1.00 80.12 227 VAL A O 1
ATOM 1778 N N . GLY A 1 228 ? 7.429 -2.700 33.320 1.00 80.69 228 GLY A N 1
ATOM 1779 C CA . GLY A 1 228 ? 8.851 -2.589 33.637 1.00 80.69 228 GLY A CA 1
ATOM 1780 C C . GLY A 1 228 ? 9.344 -1.148 33.529 1.00 80.69 228 GLY A C 1
ATOM 1781 O O . GLY A 1 228 ? 9.877 -0.610 34.500 1.00 80.69 228 GLY A O 1
ATOM 1782 N N . ALA A 1 229 ? 9.071 -0.481 32.405 1.00 83.56 229 ALA A N 1
ATOM 1783 C CA . ALA A 1 229 ? 9.434 0.923 32.205 1.00 83.56 229 ALA A CA 1
ATOM 1784 C C . ALA A 1 229 ? 8.783 1.855 33.245 1.00 83.56 229 ALA A C 1
ATOM 1786 O O . ALA A 1 229 ? 9.425 2.785 33.739 1.00 83.56 229 ALA A O 1
ATOM 1787 N N . VAL A 1 230 ? 7.529 1.598 33.635 1.00 84.62 230 VAL A N 1
ATOM 1788 C CA . VAL A 1 230 ? 6.841 2.372 34.687 1.00 84.62 230 VAL A CA 1
ATOM 1789 C C . VAL A 1 230 ? 7.512 2.190 36.051 1.00 84.62 230 VAL A C 1
ATOM 1791 O O . VAL A 1 230 ? 7.691 3.165 36.785 1.00 84.62 230 VAL A O 1
ATOM 1794 N N . VAL A 1 231 ? 7.922 0.968 36.397 1.00 85.75 231 VAL A N 1
ATOM 1795 C CA . VAL A 1 231 ? 8.631 0.681 37.655 1.00 85.75 231 VAL A CA 1
ATOM 1796 C C . VAL A 1 231 ? 10.035 1.305 37.666 1.00 85.75 231 VAL A C 1
ATOM 1798 O O . VAL A 1 231 ? 10.468 1.854 38.686 1.00 85.75 231 VAL A O 1
ATOM 1801 N N . GLU A 1 232 ? 10.741 1.290 36.537 1.00 88.50 232 GLU A N 1
ATOM 1802 C CA . GLU A 1 232 ? 12.043 1.951 36.390 1.00 88.50 232 GLU A CA 1
ATOM 1803 C C . GLU A 1 232 ? 11.935 3.473 36.545 1.00 88.50 232 GLU A C 1
ATOM 1805 O O . GLU A 1 232 ? 12.687 4.076 37.319 1.00 88.50 232 GLU A O 1
ATOM 1810 N N . GLN A 1 233 ? 10.953 4.097 35.886 1.00 86.88 233 GLN A N 1
ATOM 1811 C CA . GLN A 1 233 ? 10.654 5.524 36.040 1.00 86.88 233 GLN A CA 1
ATOM 1812 C C . GLN A 1 233 ? 10.305 5.871 37.489 1.00 86.88 233 GLN A C 1
ATOM 1814 O O . GLN A 1 233 ? 10.803 6.865 38.026 1.00 86.88 233 GLN A O 1
ATOM 1819 N N . ALA A 1 234 ? 9.503 5.031 38.150 1.00 87.69 234 ALA A N 1
ATOM 1820 C CA . ALA A 1 234 ? 9.152 5.224 39.550 1.00 87.69 234 ALA A CA 1
ATOM 1821 C C . ALA A 1 234 ? 10.387 5.193 40.464 1.00 87.69 234 ALA A C 1
ATOM 1823 O O . ALA A 1 234 ? 10.532 6.029 41.360 1.00 87.69 234 ALA A O 1
ATOM 1824 N N . THR A 1 235 ? 11.325 4.287 40.187 1.00 88.69 235 THR A N 1
ATOM 1825 C CA . THR A 1 235 ? 12.601 4.194 40.904 1.00 88.69 235 THR A CA 1
ATOM 1826 C C . THR A 1 235 ? 13.472 5.434 40.674 1.00 88.69 235 THR A C 1
ATOM 1828 O O . THR A 1 235 ? 14.057 5.964 41.622 1.00 88.69 235 THR A O 1
ATOM 1831 N N . ALA A 1 236 ? 13.551 5.931 39.437 1.00 89.69 236 ALA A N 1
ATOM 1832 C CA . ALA A 1 236 ? 14.320 7.129 39.097 1.00 89.69 236 ALA A CA 1
ATOM 1833 C C . ALA A 1 236 ? 13.768 8.388 39.790 1.00 89.69 236 ALA A C 1
ATOM 1835 O O . ALA A 1 236 ? 14.530 9.149 40.388 1.00 89.69 236 ALA A O 1
ATOM 1836 N N . LEU A 1 237 ? 12.444 8.565 39.781 1.00 88.69 237 LEU A N 1
ATOM 1837 C CA . LEU A 1 237 ? 11.763 9.662 40.473 1.00 88.69 237 LEU A CA 1
ATOM 1838 C C . LEU A 1 237 ? 11.977 9.595 41.991 1.00 88.69 237 LEU A C 1
ATOM 1840 O O . LEU A 1 237 ? 12.277 10.618 42.607 1.00 88.69 237 LEU A O 1
ATOM 1844 N N . SER A 1 238 ? 11.931 8.393 42.577 1.00 88.88 238 SER A N 1
ATOM 1845 C CA . SER A 1 238 ? 12.239 8.193 43.996 1.00 88.88 238 SER A CA 1
ATOM 1846 C C . SER A 1 238 ? 13.678 8.575 44.348 1.00 88.88 238 SER A C 1
ATOM 1848 O O . SER A 1 238 ? 13.898 9.206 45.382 1.00 88.88 238 SER A O 1
ATOM 1850 N N . ARG A 1 239 ? 14.660 8.243 43.498 1.00 89.06 239 ARG A N 1
ATOM 1851 C CA . ARG A 1 239 ? 16.067 8.652 43.683 1.00 89.06 239 ARG A CA 1
ATOM 1852 C C . ARG A 1 239 ? 16.258 10.164 43.563 1.00 89.06 239 ARG A C 1
ATOM 1854 O O . ARG A 1 239 ? 17.115 10.718 44.242 1.00 89.06 239 ARG A O 1
ATOM 1861 N N . ALA A 1 240 ? 15.451 10.825 42.737 1.00 88.31 240 ALA A N 1
ATOM 1862 C CA . ALA A 1 240 ? 15.430 12.279 42.591 1.00 88.31 240 ALA A CA 1
ATOM 1863 C C . ALA A 1 240 ? 14.656 13.004 43.715 1.00 88.31 240 ALA A C 1
ATOM 1865 O O . ALA A 1 240 ? 14.543 14.227 43.687 1.00 88.31 240 ALA A O 1
ATOM 1866 N N . GLY A 1 241 ? 14.137 12.272 44.710 1.00 87.00 241 GLY A N 1
ATOM 1867 C CA . GLY A 1 241 ? 13.459 12.834 45.882 1.00 87.00 241 GLY A CA 1
ATOM 1868 C C . GLY A 1 241 ? 11.950 13.040 45.721 1.00 87.00 241 GLY A C 1
ATOM 1869 O O . GLY A 1 241 ? 11.305 13.520 46.654 1.00 87.00 241 GLY A O 1
ATOM 1870 N N . TYR A 1 242 ? 11.365 12.651 44.587 1.00 87.12 242 TYR A N 1
ATOM 1871 C CA . TYR A 1 242 ? 9.917 12.682 44.386 1.00 87.12 242 TYR A CA 1
ATOM 1872 C C . TYR A 1 242 ? 9.265 11.435 44.988 1.00 87.12 242 TYR A C 1
ATOM 1874 O O . TYR A 1 242 ? 9.814 10.336 44.928 1.00 87.12 242 TYR A O 1
ATOM 1882 N N . ARG A 1 243 ? 8.067 11.586 45.557 1.00 83.62 243 ARG A N 1
ATOM 1883 C CA . ARG A 1 243 ? 7.248 10.453 46.007 1.00 83.62 243 ARG A CA 1
ATOM 1884 C C . ARG A 1 243 ? 6.093 10.258 45.042 1.00 83.62 243 ARG A C 1
ATOM 1886 O O . ARG A 1 243 ? 5.421 11.221 44.695 1.00 83.62 243 ARG A O 1
ATOM 1893 N N . ILE A 1 244 ? 5.871 9.012 44.647 1.00 85.38 244 ILE A N 1
ATOM 1894 C CA . ILE A 1 244 ? 4.737 8.614 43.814 1.00 85.38 244 ILE A CA 1
ATOM 1895 C C . ILE A 1 244 ? 3.702 7.965 44.720 1.00 85.38 244 ILE A C 1
ATOM 1897 O O . ILE A 1 244 ? 4.042 7.146 45.577 1.00 85.38 244 ILE A O 1
ATOM 1901 N N . GLU A 1 245 ? 2.440 8.333 44.538 1.00 86.56 245 GLU A N 1
ATOM 1902 C CA . GLU A 1 245 ? 1.345 7.721 45.277 1.00 86.56 245 GLU A CA 1
ATOM 1903 C C . GLU A 1 245 ? 1.141 6.265 44.845 1.00 86.56 245 GLU A C 1
ATOM 1905 O O . GLU A 1 245 ? 1.076 5.945 43.656 1.00 86.56 245 GLU A O 1
ATOM 1910 N N . ALA A 1 246 ? 0.989 5.367 45.823 1.00 83.94 246 ALA A N 1
ATOM 1911 C CA . ALA A 1 246 ? 0.796 3.942 45.561 1.00 83.94 246 ALA A CA 1
ATOM 1912 C C . ALA A 1 246 ? -0.477 3.658 44.745 1.00 83.94 246 ALA A C 1
ATOM 1914 O O . ALA A 1 246 ? -0.490 2.715 43.958 1.00 83.94 246 ALA A O 1
ATOM 1915 N N . ALA A 1 247 ? -1.524 4.480 44.889 1.00 84.00 247 ALA A N 1
ATOM 1916 C CA . ALA A 1 247 ? -2.751 4.367 44.102 1.00 84.00 247 ALA A CA 1
ATOM 1917 C C . ALA A 1 247 ? -2.491 4.628 42.610 1.00 84.00 247 ALA A C 1
ATOM 1919 O O . ALA A 1 247 ? -2.866 3.816 41.770 1.00 84.00 247 ALA A O 1
ATOM 1920 N N . GLN A 1 248 ? -1.753 5.695 42.296 1.00 84.00 248 GLN A N 1
ATOM 1921 C CA . GLN A 1 248 ? -1.408 6.059 40.923 1.00 84.00 248 GLN A CA 1
ATOM 1922 C C . GLN A 1 248 ? -0.476 5.028 40.269 1.00 84.00 248 GLN A C 1
A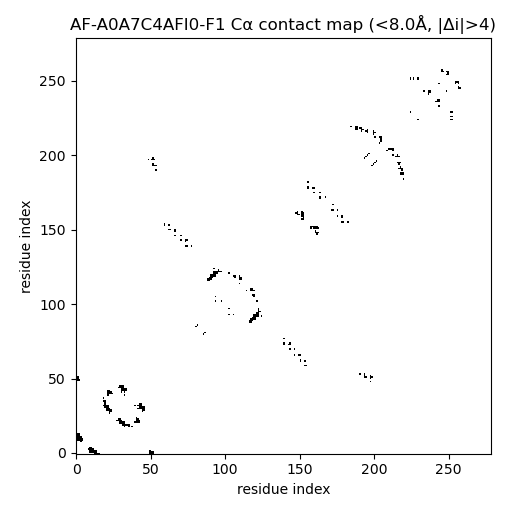TOM 1924 O O . GLN A 1 248 ? -0.621 4.708 39.089 1.00 84.00 248 GLN A O 1
ATOM 1929 N N . LEU A 1 249 ? 0.473 4.477 41.033 1.00 85.69 249 LEU A N 1
ATOM 1930 C CA . LEU A 1 249 ? 1.353 3.421 40.532 1.00 85.69 249 LEU A CA 1
ATOM 1931 C C . LEU A 1 249 ? 0.594 2.097 40.338 1.00 85.69 249 LEU A C 1
ATOM 1933 O O . LEU A 1 249 ? 0.828 1.407 39.351 1.00 85.69 249 LEU A O 1
ATOM 1937 N N . SER A 1 250 ? -0.352 1.769 41.223 1.00 85.12 250 SER A N 1
ATOM 1938 C CA . SER A 1 250 ? -1.221 0.587 41.093 1.00 85.12 250 SER A CA 1
ATOM 1939 C C . SER A 1 250 ? -2.120 0.677 39.857 1.00 85.12 250 SER A C 1
ATOM 1941 O O . SER A 1 250 ? -2.218 -0.282 39.101 1.00 85.12 250 SER A O 1
ATOM 1943 N N . GLU A 1 251 ? -2.721 1.842 39.606 1.00 81.88 251 GLU A N 1
ATOM 1944 C CA . GLU A 1 251 ? -3.558 2.095 38.425 1.00 81.88 251 GLU A CA 1
ATOM 1945 C C . GLU A 1 251 ? -2.764 1.945 37.121 1.00 81.88 251 GLU A C 1
ATOM 1947 O O . GLU A 1 251 ? -3.219 1.292 36.186 1.00 81.88 251 GLU A O 1
ATOM 1952 N N . LYS A 1 252 ? -1.547 2.501 37.067 1.00 81.94 252 LYS A N 1
ATOM 1953 C CA . LYS A 1 252 ? -0.702 2.451 35.864 1.00 81.94 252 LYS A CA 1
ATOM 1954 C C . LYS A 1 252 ? -0.062 1.090 35.596 1.00 81.94 252 LYS A C 1
ATOM 1956 O O . LYS A 1 252 ? 0.239 0.799 34.445 1.00 81.94 252 LYS A O 1
ATOM 1961 N N . THR A 1 253 ? 0.196 0.296 36.635 1.00 80.94 253 THR A N 1
ATOM 1962 C CA . THR A 1 253 ? 0.867 -1.015 36.510 1.00 80.94 253 THR A CA 1
ATOM 1963 C C . THR A 1 253 ? -0.099 -2.198 36.528 1.00 80.94 253 THR A C 1
ATOM 1965 O O . THR A 1 253 ? 0.290 -3.301 36.163 1.00 80.94 253 THR A O 1
ATOM 1968 N N . GLY A 1 254 ? -1.336 -2.002 36.996 1.00 80.62 254 GLY A N 1
ATOM 1969 C CA . GLY A 1 254 ? -2.300 -3.075 37.249 1.00 80.62 254 GLY A CA 1
ATOM 1970 C C . GLY A 1 254 ? -2.023 -3.888 38.522 1.00 80.62 254 GLY A C 1
ATOM 1971 O O . GLY A 1 254 ? -2.798 -4.786 38.860 1.00 80.62 254 GLY A O 1
ATOM 1972 N N . TYR A 1 255 ? -0.948 -3.594 39.262 1.00 83.38 255 TYR A N 1
ATOM 1973 C CA . TYR A 1 255 ? -0.611 -4.295 40.501 1.00 83.38 255 TYR A CA 1
ATOM 1974 C C . TYR A 1 255 ? -1.352 -3.728 41.709 1.00 83.38 255 TYR A C 1
ATOM 1976 O O . TYR A 1 255 ? -1.574 -2.529 41.817 1.00 83.38 255 TYR A O 1
ATOM 1984 N N . ARG A 1 256 ? -1.667 -4.585 42.688 1.00 83.12 256 ARG A N 1
ATOM 1985 C CA . ARG A 1 256 ? -2.084 -4.127 44.022 1.00 83.12 256 ARG A CA 1
ATOM 1986 C C . ARG A 1 256 ? -0.850 -3.930 44.890 1.00 83.12 256 ARG A C 1
ATOM 1988 O O . ARG A 1 256 ? -0.246 -4.904 45.334 1.00 83.12 256 ARG A O 1
ATOM 1995 N N . LEU A 1 257 ? -0.479 -2.677 45.127 1.00 82.31 257 LEU A N 1
ATOM 1996 C CA . LEU A 1 257 ? 0.689 -2.336 45.9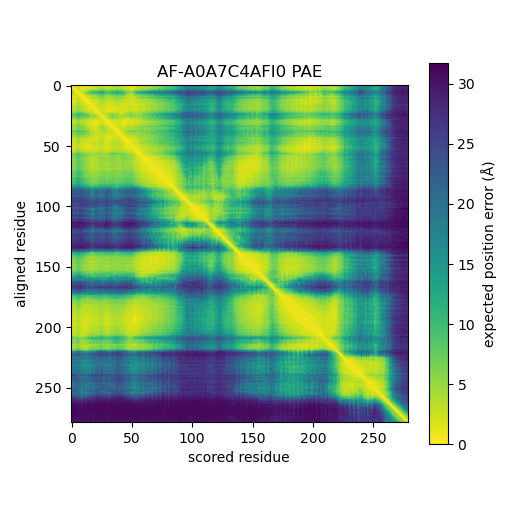34 1.00 82.31 257 LEU A CA 1
ATOM 1997 C C . LEU A 1 257 ? 0.326 -2.259 47.423 1.00 82.31 257 LEU A C 1
ATOM 1999 O O . LEU A 1 257 ? -0.628 -1.587 47.808 1.00 82.31 257 LEU A O 1
ATOM 2003 N N . ALA A 1 258 ? 1.119 -2.919 48.265 1.00 78.81 258 ALA A N 1
ATOM 2004 C CA . ALA A 1 258 ? 1.050 -2.814 49.720 1.00 78.81 258 ALA A CA 1
ATOM 2005 C C . ALA A 1 258 ? 2.390 -2.298 50.258 1.00 78.81 258 ALA A C 1
ATOM 2007 O O . ALA A 1 258 ? 3.450 -2.659 49.744 1.00 78.81 258 ALA A O 1
ATOM 2008 N N . ALA A 1 259 ? 2.355 -1.449 51.287 1.00 75.25 259 ALA A N 1
ATOM 2009 C CA . ALA A 1 259 ? 3.575 -0.972 51.927 1.00 75.25 259 ALA A CA 1
ATOM 2010 C C . ALA A 1 259 ? 4.286 -2.139 52.626 1.00 75.25 259 ALA A C 1
ATOM 2012 O O . ALA A 1 259 ? 3.681 -2.848 53.432 1.00 75.25 259 ALA A O 1
ATOM 2013 N N . ALA A 1 260 ? 5.574 -2.326 52.335 1.00 69.88 260 ALA A N 1
ATOM 2014 C CA . ALA A 1 260 ? 6.399 -3.229 53.122 1.00 69.88 260 ALA A CA 1
ATOM 2015 C C . ALA A 1 260 ? 6.537 -2.676 54.555 1.00 69.88 260 ALA A C 1
ATOM 2017 O O . ALA A 1 260 ? 6.610 -1.453 54.728 1.00 69.88 260 ALA A O 1
ATOM 2018 N N . PRO A 1 261 ? 6.581 -3.540 55.587 1.00 57.44 261 PRO A N 1
ATOM 2019 C CA . PRO A 1 261 ? 6.865 -3.093 56.943 1.00 57.44 261 PRO A CA 1
ATOM 2020 C C . PRO A 1 261 ? 8.211 -2.363 56.958 1.00 57.44 261 PRO A C 1
ATOM 2022 O O . PRO A 1 261 ? 9.183 -2.824 56.355 1.00 57.44 261 PRO A O 1
ATOM 2025 N N . ALA A 1 262 ? 8.253 -1.199 57.612 1.00 58.50 262 ALA A N 1
ATOM 2026 C CA . ALA A 1 262 ? 9.468 -0.398 57.696 1.00 58.50 262 ALA A CA 1
ATOM 2027 C C . ALA A 1 262 ? 10.619 -1.256 58.258 1.00 58.50 262 ALA A C 1
ATOM 2029 O O . ALA A 1 262 ? 10.388 -2.002 59.216 1.00 58.50 262 ALA A O 1
ATOM 2030 N N . PRO A 1 263 ? 11.847 -1.164 57.707 1.00 54.31 263 PRO A N 1
ATOM 2031 C CA . PRO A 1 263 ? 12.988 -1.849 58.290 1.00 54.31 263 PRO A CA 1
ATOM 2032 C C . PRO A 1 263 ? 13.143 -1.358 59.728 1.00 54.31 263 PRO A C 1
ATOM 2034 O O . PRO A 1 263 ? 13.370 -0.168 59.966 1.00 54.31 263 PRO A O 1
ATOM 2037 N N . GLY A 1 264 ? 12.953 -2.264 60.687 1.00 46.03 264 GLY A N 1
ATOM 2038 C CA . GLY A 1 264 ? 13.130 -1.957 62.096 1.00 46.03 264 GLY A CA 1
ATOM 2039 C C . GLY A 1 264 ? 14.528 -1.394 62.312 1.00 46.03 264 GLY A C 1
ATOM 2040 O O . GLY A 1 264 ? 15.516 -1.998 61.901 1.00 46.03 264 GLY A O 1
ATOM 2041 N N . HIS A 1 265 ? 14.606 -0.224 62.942 1.00 43.16 265 HIS A N 1
ATOM 2042 C CA . HIS A 1 265 ? 15.845 0.289 63.507 1.00 43.16 265 HIS A CA 1
ATOM 2043 C C . HIS A 1 265 ? 16.386 -0.774 64.476 1.00 43.16 265 HIS A C 1
ATOM 2045 O O . HIS A 1 265 ? 15.911 -0.890 65.605 1.00 43.16 265 HIS A O 1
ATOM 2051 N N . THR A 1 266 ? 17.366 -1.572 64.055 1.00 43.97 266 THR A N 1
ATOM 2052 C CA . THR A 1 266 ? 18.206 -2.315 64.993 1.00 43.97 266 THR A CA 1
ATOM 2053 C C . THR A 1 266 ? 19.071 -1.281 65.696 1.00 43.97 266 THR A C 1
ATOM 2055 O O . THR A 1 266 ? 20.137 -0.907 65.206 1.00 43.97 266 THR A O 1
ATOM 2058 N N . GLY A 1 267 ? 18.554 -0.748 66.805 1.00 40.41 267 GLY A N 1
ATOM 2059 C CA . GLY A 1 267 ? 19.321 0.074 67.726 1.00 40.41 267 GLY A CA 1
ATOM 2060 C C . GLY A 1 267 ? 20.562 -0.702 68.145 1.00 40.41 267 GLY A C 1
ATOM 2061 O O . GLY A 1 267 ? 20.457 -1.805 68.679 1.00 40.41 267 GLY A O 1
ATOM 2062 N N . GLY A 1 268 ? 21.735 -0.150 67.838 1.00 38.22 268 GLY A N 1
ATOM 2063 C CA . GLY A 1 268 ? 23.004 -0.700 68.285 1.00 38.22 268 GLY A CA 1
ATOM 2064 C C . GLY A 1 268 ? 23.026 -0.744 69.807 1.00 38.22 268 GLY A C 1
ATOM 2065 O O . GLY A 1 268 ? 22.950 0.292 70.465 1.00 38.22 268 GLY A O 1
ATOM 2066 N N . VAL A 1 269 ? 23.115 -1.949 70.361 1.00 42.00 269 VAL A N 1
ATOM 2067 C CA . VAL A 1 269 ? 23.430 -2.153 71.773 1.00 42.00 269 VAL A CA 1
ATOM 2068 C C . VAL A 1 269 ? 24.899 -1.766 71.946 1.00 42.00 269 VAL A C 1
ATOM 2070 O O . VAL A 1 269 ? 25.786 -2.407 71.383 1.00 42.00 269 VAL A O 1
ATOM 2073 N N . GLY A 1 270 ? 25.150 -0.659 72.650 1.00 37.34 270 GLY A N 1
ATOM 2074 C CA . GLY A 1 270 ? 26.495 -0.260 73.065 1.00 37.34 270 GLY A CA 1
ATOM 2075 C C . GLY A 1 270 ? 27.105 -1.294 74.024 1.00 37.34 270 GLY A C 1
ATOM 2076 O O . GLY A 1 270 ? 26.359 -2.002 74.700 1.00 37.34 270 GLY A O 1
ATOM 2077 N N . PRO A 1 271 ? 28.440 -1.418 74.088 1.00 41.66 271 PRO A N 1
ATOM 2078 C CA . PRO A 1 271 ? 29.084 -2.486 74.842 1.00 41.66 271 PRO A CA 1
ATOM 2079 C C . PRO A 1 271 ? 28.937 -2.262 76.355 1.00 41.66 271 PRO A C 1
ATOM 2081 O O . PRO A 1 271 ? 29.358 -1.232 76.881 1.00 41.66 271 PRO A O 1
ATOM 2084 N N . GLU A 1 272 ? 28.362 -3.244 77.052 1.00 39.09 272 GLU A N 1
ATOM 2085 C CA . GLU A 1 272 ? 28.392 -3.354 78.514 1.00 39.09 272 GLU A CA 1
ATOM 2086 C C . GLU A 1 272 ? 29.838 -3.558 78.993 1.00 39.09 272 GLU A C 1
ATOM 2088 O O . GLU A 1 272 ? 30.538 -4.469 78.545 1.00 39.09 272 GLU A O 1
ATOM 2093 N N . GLN A 1 273 ? 30.297 -2.706 79.913 1.00 40.34 273 GLN A N 1
ATOM 2094 C CA . GLN A 1 273 ? 31.549 -2.928 80.635 1.00 40.34 273 GLN A CA 1
ATOM 2095 C C . GLN A 1 273 ? 31.356 -4.007 81.716 1.00 40.34 273 GLN A C 1
ATOM 2097 O O . GLN A 1 273 ? 30.368 -3.955 82.450 1.00 40.34 273 GLN A O 1
ATOM 2102 N N . PRO A 1 274 ? 32.297 -4.957 81.873 1.00 42.28 274 PRO A N 1
ATOM 2103 C CA . PRO A 1 274 ? 32.178 -6.021 82.859 1.00 42.28 274 PRO A CA 1
ATOM 2104 C C . PRO A 1 274 ? 32.576 -5.533 84.260 1.00 42.28 274 PRO A C 1
ATOM 2106 O O . PRO A 1 274 ? 33.685 -5.044 84.476 1.00 42.28 274 PRO A O 1
ATOM 2109 N N . GLY A 1 275 ? 31.672 -5.702 85.228 1.00 37.53 275 GLY A N 1
ATOM 2110 C CA . GLY A 1 275 ? 31.951 -5.500 86.648 1.00 37.53 275 GLY A CA 1
ATOM 2111 C C . GLY A 1 275 ? 32.778 -6.649 87.234 1.00 37.53 275 GLY A C 1
ATOM 2112 O O . GLY A 1 275 ? 32.420 -7.818 87.114 1.00 37.53 275 GLY A O 1
ATOM 2113 N N . THR A 1 276 ? 33.887 -6.313 87.889 1.00 38.19 276 THR A N 1
ATOM 2114 C CA . THR A 1 276 ? 34.723 -7.226 88.680 1.00 38.19 276 THR A CA 1
ATOM 2115 C C . THR A 1 276 ? 34.138 -7.446 90.078 1.00 38.19 276 THR A C 1
ATOM 2117 O O . THR A 1 276 ? 33.838 -6.485 90.786 1.00 38.19 276 THR A O 1
ATOM 2120 N N . HIS A 1 277 ? 34.026 -8.711 90.491 1.00 37.94 277 HIS A N 1
ATOM 2121 C CA . HIS A 1 277 ? 33.664 -9.125 91.849 1.00 37.94 277 HIS A CA 1
ATOM 2122 C C . HIS A 1 277 ? 34.839 -8.985 92.842 1.00 37.94 277 HIS A C 1
ATOM 2124 O O . HIS A 1 277 ? 35.946 -9.433 92.564 1.00 37.94 277 HIS A O 1
ATOM 2130 N N . GLN A 1 278 ? 34.514 -8.369 93.984 1.00 38.22 278 GLN A N 1
ATOM 2131 C CA . GLN A 1 278 ? 35.039 -8.443 95.364 1.00 38.22 278 GLN A CA 1
ATOM 2132 C C . GLN A 1 278 ? 36.392 -9.109 95.695 1.00 38.22 278 GLN A C 1
ATOM 2134 O O . GLN A 1 278 ? 36.601 -10.294 95.439 1.00 38.22 278 GLN A O 1
ATOM 2139 N N . ALA A 1 279 ? 37.169 -8.387 96.517 1.00 34.94 279 ALA A N 1
ATOM 2140 C CA . ALA A 1 279 ? 37.513 -8.784 97.890 1.00 34.94 279 ALA A CA 1
ATOM 2141 C C . ALA A 1 279 ? 37.447 -7.548 98.806 1.00 34.94 279 ALA A C 1
ATOM 2143 O O . ALA A 1 279 ? 37.841 -6.461 98.324 1.00 34.94 279 ALA A O 1
#

Nearest PDB structures (foldseek):
  4zjn-assembly1_A  TM=5.112E-01  e=5.236E-01  Bacteriophage sp.
  5ngd-assembly1_D  TM=4.672E-01  e=7.640E-01  Oshimavirus P742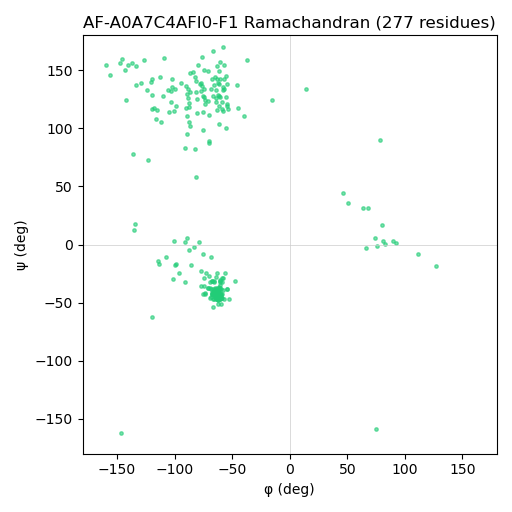6

Solvent-accessible surface area (backbone atoms only — not comparable to full-atom values): 17272 Å² total; per-residue (Å²): 60,56,39,64,47,99,84,69,47,76,78,47,76,48,87,72,66,70,68,32,58,27,33,50,71,96,82,42,67,67,16,40,28,88,81,47,59,83,87,57,54,64,48,45,83,63,65,68,86,43,35,74,82,84,85,69,97,77,52,61,63,68,59,46,50,58,45,48,56,54,47,53,52,48,49,54,55,42,53,53,45,44,63,66,65,66,51,81,69,51,75,49,73,44,63,86,88,66,52,73,71,57,52,52,51,51,32,54,50,47,42,75,73,50,60,83,71,40,51,65,39,63,56,90,69,81,84,84,72,79,77,79,78,80,75,87,72,66,65,57,63,55,50,51,50,52,48,55,25,51,50,38,18,62,71,49,76,64,76,35,61,63,77,92,56,94,85,66,54,75,70,53,57,52,53,52,49,52,54,50,50,54,52,52,46,54,51,24,48,56,53,18,52,47,41,28,66,53,47,36,45,57,51,46,45,68,77,40,66,97,52,83,83,85,75,69,66,60,47,80,57,72,81,71,68,56,46,65,61,53,51,49,51,51,51,52,40,45,75,73,70,46,85,79,57,62,67,62,51,20,68,68,55,74,47,88,76,72,86,74,80,75,82,74,82,78,74,80,81,74,86,81,81,86,82,82,81,86,134

Mean predicted aligned error: 14.55 Å

Secondary structure (DSSP, 8-state):
-EEE-TTS-EEEEPPPPGGGEEESTTTSPEEE-TT--TT----EE--GGG------SS-HHHHHHHHHHHHHHHHHHHHHHHHHHSS--EEEEPPTT--HHHHHHHHHHHHHHH-SSEEEE-TT-----------S--HHHHHHHHHHHHHHHHHHTTS-SSPPPTT--HHHHHHHHHHHHHHHHHHHHHHHHHHIIIIIHHHHHHHSTTS-------TT-S----HHHHHHHHHHHHHTT----HHHHHHHH-----PPPP-------PPPPPPPP--

pLDDT: mean 80.35, std 14.91, range [34.94, 95.88]

Foldseek 3Di:
DFDADPVGDTDDADDDDPLQWAAQPDPGAIAGNPVSDPPDHHHHDDDLLRHLDDDDPDDLVVLVVVLVVVLVVLVVVVVVCCLVPVDDEEEDEDDPPDDPVVQVVVQVVCCVPPNDRYGYDYHPDDDPDPPPPPPDDDVSVVVSLQSQQVSVCSVLVNQGRDDDDPPPDPVVVVSVVVSVVVVVQVVQASSQVSCFVSPVVVVCCVVPPPDDDDDGDGDPPPPLQPLVVLVVVQVVCVVVVDHDDQVVNCVNNVDDDDDDDDDDPPPDDDDDDDDDDDD